Protein AF-A0A182UAF8-F1 (afdb_monomer_lite)

Structure (mmCIF, N/CA/C/O backbone):
data_AF-A0A182UAF8-F1
#
_entry.id   AF-A0A182UAF8-F1
#
loop_
_atom_site.group_PDB
_atom_site.id
_atom_site.type_symbol
_atom_site.label_atom_id
_atom_site.label_alt_id
_atom_site.label_comp_id
_atom_site.label_asym_id
_atom_site.label_entity_id
_atom_site.label_seq_id
_atom_site.pdbx_PDB_ins_code
_atom_site.Cartn_x
_atom_site.Cartn_y
_atom_site.Cartn_z
_atom_site.occupancy
_atom_site.B_iso_or_equiv
_atom_site.auth_seq_id
_atom_site.auth_comp_id
_atom_site.auth_asym_id
_atom_site.auth_atom_id
_atom_site.pdbx_PDB_model_num
ATOM 1 N N . MET A 1 1 ? -52.079 -29.026 38.562 1.00 39.09 1 MET A N 1
ATOM 2 C CA . MET A 1 1 ? -50.623 -28.975 38.810 1.00 39.09 1 MET A CA 1
ATOM 3 C C . MET A 1 1 ? -50.078 -27.724 38.143 1.00 39.09 1 MET A C 1
ATOM 5 O O . MET A 1 1 ? -49.829 -27.741 36.949 1.00 39.09 1 MET A O 1
ATOM 9 N N . ALA A 1 2 ? -49.981 -26.630 38.892 1.00 30.19 2 ALA A N 1
ATOM 10 C CA . ALA A 1 2 ? -49.302 -25.409 38.475 1.00 30.19 2 ALA A CA 1
ATOM 11 C C . ALA A 1 2 ? -48.387 -25.021 39.639 1.00 30.19 2 ALA A C 1
ATOM 13 O O . ALA A 1 2 ? -48.851 -24.563 40.681 1.00 30.19 2 ALA A O 1
ATOM 14 N N . LEU A 1 3 ? -47.104 -25.349 39.495 1.00 34.66 3 LEU A N 1
ATOM 15 C CA . LEU A 1 3 ? -46.036 -24.916 40.387 1.00 34.66 3 LEU A CA 1
ATOM 16 C C . LEU A 1 3 ? -45.695 -23.477 39.996 1.00 34.66 3 LEU A C 1
ATOM 18 O O . LEU A 1 3 ? -45.069 -23.246 38.964 1.00 34.66 3 LEU A O 1
ATOM 22 N N . ASN A 1 4 ? -46.162 -22.518 40.794 1.00 38.72 4 ASN A N 1
ATOM 23 C CA . ASN A 1 4 ? -45.779 -21.120 40.653 1.00 38.72 4 ASN A CA 1
ATOM 24 C C . ASN A 1 4 ? -44.327 -20.945 41.113 1.00 38.72 4 ASN A C 1
ATOM 26 O O . ASN A 1 4 ? -43.997 -21.169 42.277 1.00 38.72 4 ASN A O 1
ATOM 30 N N . LEU A 1 5 ? -43.486 -20.543 40.161 1.00 40.75 5 LEU A N 1
ATOM 31 C CA . LEU A 1 5 ? -42.136 -20.029 40.353 1.00 40.75 5 LEU A CA 1
ATOM 32 C C . LEU A 1 5 ? -42.203 -18.735 41.171 1.00 40.75 5 LEU A C 1
ATOM 34 O O . LEU A 1 5 ? -42.754 -17.732 40.718 1.00 40.75 5 LEU A O 1
ATOM 38 N N . LEU A 1 6 ? -41.654 -18.781 42.383 1.00 36.88 6 LEU A N 1
ATOM 39 C CA . LEU A 1 6 ? -41.456 -17.619 43.238 1.00 36.88 6 LEU A CA 1
ATOM 40 C C . LEU A 1 6 ? -40.164 -16.906 42.808 1.00 36.88 6 LEU A C 1
ATOM 42 O O . LEU A 1 6 ? -39.101 -17.520 42.732 1.00 36.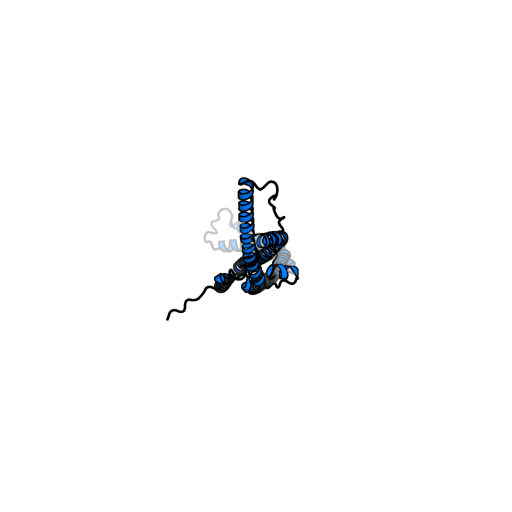88 6 LEU A O 1
ATOM 46 N N . ASP A 1 7 ? -40.287 -15.618 42.499 1.00 41.56 7 ASP A N 1
ATOM 47 C CA . ASP A 1 7 ? -39.207 -14.718 42.098 1.00 41.56 7 ASP A CA 1
ATOM 48 C C . ASP A 1 7 ? -38.226 -14.470 43.273 1.00 41.56 7 ASP A C 1
ATOM 50 O O . ASP A 1 7 ? -38.654 -13.985 44.329 1.00 41.56 7 ASP A O 1
ATOM 54 N N . PRO A 1 8 ? -36.917 -14.765 43.129 1.00 39.75 8 PRO A N 1
ATOM 55 C CA . PRO A 1 8 ? -35.920 -14.577 44.188 1.00 39.75 8 PRO A CA 1
ATOM 56 C C . PRO A 1 8 ? -35.699 -13.106 44.592 1.00 39.75 8 PRO A C 1
ATOM 58 O O . PRO A 1 8 ? -35.065 -12.842 45.614 1.00 39.75 8 PRO A O 1
ATOM 61 N N . ALA A 1 9 ? -36.260 -12.133 43.860 1.00 36.78 9 ALA A N 1
ATOM 62 C CA . ALA A 1 9 ? -36.241 -10.719 44.245 1.00 36.78 9 ALA A CA 1
ATOM 63 C C . ALA A 1 9 ? -37.116 -10.391 45.477 1.00 36.78 9 ALA A C 1
ATOM 65 O O . ALA A 1 9 ? -36.942 -9.341 46.096 1.00 36.78 9 ALA A O 1
ATOM 66 N N . GLN A 1 10 ? -38.045 -11.274 45.866 1.00 36.25 10 GLN A N 1
ATOM 67 C CA . GLN A 1 10 ? -38.964 -11.035 46.989 1.00 36.25 10 GLN A CA 1
ATOM 68 C C . GLN A 1 10 ? -38.434 -11.526 48.351 1.00 36.25 10 GLN A C 1
ATOM 70 O O . GLN A 1 10 ? -38.967 -11.133 49.392 1.00 36.25 10 GLN A O 1
ATOM 75 N N . GLU A 1 11 ? -37.371 -12.337 48.383 1.00 33.78 11 GLU A N 1
ATOM 76 C CA . GLU A 1 11 ? -36.791 -12.847 49.638 1.00 33.78 11 GLU A CA 1
ATOM 77 C C . GLU A 1 11 ? -35.714 -11.929 50.237 1.00 33.78 11 GLU A C 1
ATOM 79 O O . GLU A 1 11 ? -35.570 -11.878 51.460 1.00 33.78 11 GLU A O 1
ATOM 84 N N . SER A 1 12 ? -35.026 -11.106 49.434 1.00 38.31 12 SER A N 1
ATOM 85 C CA . SER A 1 12 ? -33.990 -10.201 49.967 1.00 38.31 12 SER A CA 1
ATOM 86 C C . SER A 1 12 ? -34.552 -8.980 50.707 1.00 38.31 12 SER A C 1
ATOM 88 O O . SER A 1 12 ? -33.820 -8.318 51.439 1.00 38.31 12 SER A O 1
ATOM 90 N N . LEU A 1 13 ? -35.846 -8.679 50.550 1.00 37.97 13 LEU A N 1
ATOM 91 C CA . LEU A 1 13 ? -36.518 -7.553 51.212 1.00 37.97 13 LEU A CA 1
ATOM 92 C C . LEU A 1 13 ? -37.095 -7.910 52.592 1.00 37.97 13 LEU A C 1
ATOM 94 O O . LEU A 1 13 ? -37.366 -7.011 53.385 1.00 37.97 13 LEU A O 1
ATOM 98 N N . LYS A 1 14 ? -37.232 -9.200 52.935 1.00 34.50 14 LYS A N 1
ATOM 99 C CA . LYS A 1 14 ? -37.802 -9.627 54.231 1.00 34.50 14 LYS A CA 1
ATOM 100 C C . LYS A 1 14 ? -36.769 -9.842 55.342 1.00 34.50 14 LYS A C 1
ATOM 102 O O . LYS A 1 14 ? -37.148 -9.892 56.507 1.00 34.50 14 LYS A O 1
ATOM 107 N N . SER A 1 15 ? -35.471 -9.874 55.027 1.00 35.28 15 SER A N 1
ATOM 108 C CA . SER A 1 15 ? -34.404 -10.004 56.038 1.00 35.28 15 SER A CA 1
ATOM 109 C C . SER A 1 15 ? -34.002 -8.676 56.710 1.00 35.28 15 SER A C 1
ATOM 111 O O . SER A 1 15 ? -33.170 -8.679 57.615 1.00 35.28 15 SER A O 1
ATOM 113 N N . SER A 1 16 ? -34.578 -7.540 56.300 1.00 38.78 16 SER A N 1
ATOM 114 C CA . SER A 1 16 ? -34.223 -6.193 56.786 1.00 38.78 16 SER A CA 1
ATOM 115 C C . SER A 1 16 ? -35.315 -5.551 57.663 1.00 38.78 16 SER A C 1
ATOM 117 O O . SER A 1 16 ? -35.380 -4.330 57.792 1.00 38.78 16 SER A O 1
ATOM 119 N N . ALA A 1 17 ? -36.187 -6.342 58.293 1.00 33.84 17 ALA A N 1
ATOM 120 C CA . ALA A 1 17 ? -37.291 -5.823 59.113 1.00 33.84 17 ALA A CA 1
ATOM 121 C C . ALA A 1 17 ? -36.867 -5.256 60.493 1.00 33.84 17 ALA A C 1
ATOM 123 O O . ALA A 1 17 ? -37.725 -4.915 61.301 1.00 33.84 17 ALA A O 1
ATOM 124 N N . GLY A 1 18 ? -35.564 -5.138 60.780 1.00 31.69 18 GLY A N 1
ATOM 125 C CA . GLY A 1 18 ? -35.043 -4.673 62.076 1.00 31.69 18 GLY A CA 1
ATOM 126 C C . GLY A 1 18 ? -34.188 -3.404 62.039 1.00 31.69 18 GLY A C 1
ATOM 127 O O . GLY A 1 18 ? -33.630 -3.027 63.065 1.00 31.69 18 GLY A O 1
ATOM 128 N N . ILE A 1 19 ? -34.044 -2.746 60.886 1.00 34.53 19 ILE A N 1
ATOM 129 C CA . ILE A 1 19 ? -33.107 -1.629 60.726 1.00 34.53 19 ILE A CA 1
ATOM 130 C C . ILE A 1 19 ? -33.898 -0.338 60.502 1.00 34.53 19 ILE A C 1
ATOM 132 O O . ILE A 1 19 ? -34.473 -0.120 59.439 1.00 34.53 19 ILE A O 1
ATOM 136 N N . GLY A 1 20 ? -33.965 0.511 61.532 1.00 31.08 20 GLY A N 1
ATOM 137 C CA . GLY A 1 20 ? -34.689 1.783 61.470 1.00 31.08 20 GLY A CA 1
ATOM 138 C C . GLY A 1 20 ? -34.179 2.706 60.346 1.00 31.08 20 GLY A C 1
ATOM 139 O O . GLY A 1 20 ? -33.006 2.627 59.970 1.00 31.08 20 GLY A O 1
ATOM 140 N N . PRO A 1 21 ? -35.014 3.637 59.845 1.00 41.75 21 PRO A N 1
ATOM 141 C CA . PRO A 1 21 ? -34.730 4.453 58.655 1.00 41.75 21 PRO A CA 1
ATOM 142 C C . PRO A 1 21 ? -33.415 5.254 58.718 1.00 41.75 21 PRO A C 1
ATOM 144 O O . PRO A 1 21 ? -32.824 5.539 57.683 1.00 41.75 21 PRO A O 1
ATOM 147 N N . LYS A 1 22 ? -32.888 5.540 59.918 1.00 39.41 22 LYS A N 1
ATOM 148 C CA . LYS A 1 22 ? -31.581 6.195 60.124 1.00 39.41 22 LYS A CA 1
ATOM 149 C C . LYS A 1 22 ? -30.368 5.342 59.734 1.00 39.41 22 LYS A C 1
ATOM 151 O O . LYS A 1 22 ? -29.349 5.894 59.343 1.00 39.41 22 LYS A O 1
ATOM 156 N N . SER A 1 23 ? -30.452 4.017 59.845 1.00 42.31 23 SER A N 1
ATOM 157 C CA . SER A 1 23 ? -29.320 3.131 59.538 1.00 42.31 23 SER A CA 1
AT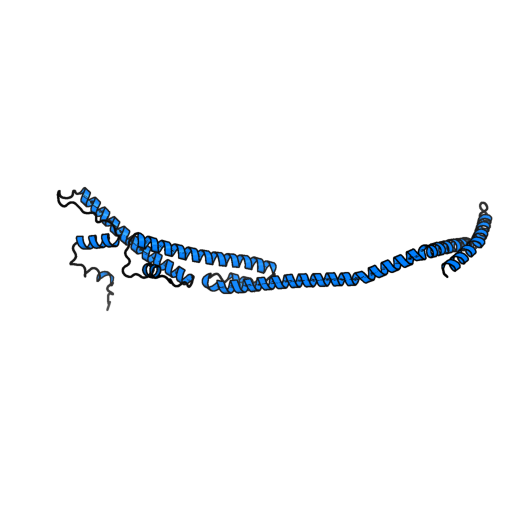OM 158 C C . SER A 1 23 ? -29.198 2.826 58.041 1.00 42.31 23 SER A C 1
ATOM 160 O O . SER A 1 23 ? -28.081 2.642 57.553 1.00 42.31 23 SER A O 1
ATOM 162 N N . ALA A 1 24 ? -30.314 2.837 57.307 1.00 43.47 24 ALA A N 1
ATOM 163 C CA . ALA A 1 24 ? -30.304 2.759 55.847 1.00 43.47 24 ALA A CA 1
ATOM 164 C C . ALA A 1 24 ? -29.747 4.049 55.215 1.00 43.47 24 ALA A C 1
ATOM 166 O O . ALA A 1 24 ? -28.991 3.983 54.248 1.00 43.47 24 ALA A O 1
ATOM 167 N N . LEU A 1 25 ? -30.058 5.203 55.817 1.00 48.66 25 LEU A N 1
ATOM 168 C CA . LEU A 1 25 ? -29.582 6.523 55.400 1.00 48.66 25 LEU A CA 1
ATOM 169 C C . LEU A 1 25 ? -28.072 6.707 55.588 1.00 48.66 25 LEU A C 1
ATOM 171 O O . LEU A 1 25 ? -27.362 6.948 54.616 1.00 48.66 25 LEU A O 1
ATOM 175 N N . ALA A 1 26 ? -27.572 6.442 56.798 1.00 49.41 26 ALA A N 1
ATOM 176 C CA . ALA A 1 26 ? -26.141 6.527 57.093 1.00 49.41 26 ALA A CA 1
ATOM 177 C C . ALA A 1 26 ? -25.294 5.557 56.243 1.00 49.41 26 ALA A C 1
ATOM 179 O O . ALA A 1 26 ? -24.134 5.836 55.953 1.00 49.41 26 ALA A O 1
ATOM 180 N N . SER A 1 27 ? -25.867 4.424 55.814 1.00 49.53 27 SER A N 1
ATOM 181 C CA . SER A 1 27 ? -25.186 3.484 54.911 1.00 49.53 27 SER A CA 1
ATOM 182 C C . SER A 1 27 ? -25.151 3.985 53.463 1.00 49.53 27 SER A C 1
ATOM 184 O O . SER A 1 27 ? -24.150 3.792 52.780 1.00 49.53 27 SER A O 1
ATOM 186 N N . ALA A 1 28 ? -26.212 4.644 52.984 1.00 51.62 28 ALA A N 1
ATOM 187 C CA . ALA A 1 28 ? -26.271 5.184 51.625 1.00 51.62 28 ALA A CA 1
ATOM 188 C C . ALA A 1 28 ? -25.365 6.417 51.437 1.00 51.62 28 ALA A C 1
ATOM 190 O O . ALA A 1 28 ? -24.691 6.522 50.414 1.00 51.62 28 ALA A O 1
ATOM 191 N N . GLU A 1 29 ? -25.299 7.299 52.435 1.00 55.59 29 GLU A N 1
ATOM 192 C CA . GLU A 1 29 ? -24.438 8.494 52.440 1.00 55.59 29 GLU A CA 1
ATOM 193 C C . GLU A 1 29 ? -22.949 8.114 52.529 1.00 55.59 29 GLU A C 1
ATOM 195 O O . GLU A 1 29 ? -22.119 8.620 51.770 1.00 55.59 29 GLU A O 1
ATOM 200 N N . PHE A 1 30 ? -22.612 7.123 53.364 1.00 55.06 30 PHE A N 1
ATOM 201 C CA . PHE A 1 30 ? -21.255 6.576 53.460 1.00 55.06 30 PHE A CA 1
ATOM 202 C C . PHE A 1 30 ? -20.791 5.905 52.155 1.00 55.06 30 PHE A C 1
ATOM 204 O O . PHE A 1 30 ? -19.631 6.031 51.763 1.00 55.06 30 PHE A O 1
ATOM 211 N N . GLU A 1 31 ? -21.695 5.220 51.446 1.00 56.88 31 GLU A N 1
ATOM 212 C CA . GLU A 1 31 ? -21.402 4.568 50.161 1.00 56.88 31 GLU A CA 1
ATOM 213 C C . GLU A 1 31 ? -21.169 5.554 49.000 1.00 56.88 31 GLU A C 1
ATOM 215 O O . GLU A 1 31 ? -20.448 5.211 48.055 1.00 56.88 31 GLU A O 1
ATOM 220 N N . LEU A 1 32 ? -21.749 6.760 49.064 1.00 60.91 32 LEU A N 1
ATOM 221 C CA . LEU A 1 32 ? -21.573 7.836 48.078 1.00 60.91 32 LEU A CA 1
ATOM 222 C C . LEU A 1 32 ? -20.450 8.828 48.444 1.00 60.91 32 LEU A C 1
ATOM 224 O O . LEU A 1 32 ? -20.006 9.569 47.562 1.00 60.91 32 LEU A O 1
ATOM 228 N N . SER A 1 33 ? -19.961 8.784 49.694 1.00 58.53 33 SER A N 1
ATOM 229 C CA . SER A 1 33 ? -19.044 9.761 50.313 1.00 58.53 33 SER A CA 1
ATOM 230 C C . SER A 1 33 ? -19.579 11.200 50.314 1.00 58.53 33 SER A C 1
ATOM 232 O O . SER A 1 33 ? -18.808 12.143 50.158 1.00 58.53 33 SER A O 1
ATOM 234 N N . GLU A 1 34 ? -20.890 11.362 50.486 1.00 63.81 34 GLU A N 1
ATOM 235 C CA . GLU A 1 34 ? -21.543 12.668 50.658 1.00 63.81 34 GLU A CA 1
ATOM 236 C C . GLU A 1 34 ? -21.703 12.965 52.164 1.00 63.81 34 GLU A C 1
ATOM 238 O O . GLU A 1 34 ? -21.898 12.039 52.956 1.00 63.81 34 GLU A O 1
ATOM 243 N N . GLU A 1 35 ? -21.590 14.233 52.586 1.00 58.41 35 GLU A N 1
ATOM 244 C CA . GLU A 1 35 ? -21.788 14.606 53.997 1.00 58.41 35 GLU A CA 1
ATOM 245 C C . GLU A 1 35 ? -23.270 14.456 54.399 1.00 58.41 35 GLU A C 1
ATOM 247 O O . GLU A 1 35 ? -24.132 15.004 53.709 1.00 58.41 35 GLU A O 1
ATOM 252 N N . PRO A 1 36 ? -23.592 13.760 55.511 1.00 63.25 36 PRO A N 1
ATOM 253 C CA . PRO A 1 36 ? -24.971 13.564 55.953 1.00 63.25 36 PRO A CA 1
ATOM 254 C C . PRO A 1 36 ? -25.687 14.887 56.226 1.00 63.25 36 PRO A C 1
ATOM 256 O O . PRO A 1 36 ? -25.334 15.615 57.161 1.00 63.25 36 PRO A O 1
ATOM 259 N N . GLN A 1 37 ? -26.745 15.183 55.470 1.00 68.56 37 GLN A N 1
ATOM 260 C CA . GLN A 1 37 ? -27.606 16.316 55.791 1.00 68.56 37 GLN A CA 1
ATOM 261 C C . GLN A 1 37 ? -28.505 15.926 56.971 1.00 68.56 37 GLN A C 1
ATOM 263 O O . GLN A 1 37 ? -29.234 14.938 56.924 1.00 68.56 37 GLN A O 1
ATOM 268 N N . THR A 1 38 ? -28.451 16.678 58.073 1.00 66.69 38 THR A N 1
ATOM 269 C CA . THR A 1 38 ? -29.234 16.364 59.279 1.00 66.69 38 THR A CA 1
ATOM 270 C C . THR A 1 38 ? -30.269 17.444 59.565 1.00 66.69 38 THR A C 1
ATOM 272 O O . THR A 1 38 ? -29.996 18.636 59.459 1.00 66.69 38 THR A O 1
ATOM 275 N N . LEU A 1 39 ? -31.480 17.020 59.931 1.00 69.81 39 LEU A N 1
ATOM 276 C CA . LEU A 1 39 ? -32.533 17.920 60.398 1.00 69.81 39 LEU A CA 1
ATOM 277 C C . LEU A 1 39 ? -32.299 18.284 61.871 1.00 69.81 39 LEU A C 1
ATOM 279 O O . LEU A 1 39 ? -32.020 17.398 62.690 1.00 69.81 39 LEU A O 1
ATOM 283 N N . SER A 1 40 ? -32.448 19.569 62.215 1.00 70.50 40 SER A N 1
ATOM 284 C CA . SER A 1 40 ? -32.383 20.016 63.612 1.00 70.50 40 SER A CA 1
ATOM 285 C C . SER A 1 40 ? -33.494 19.358 64.429 1.00 70.50 40 SER A C 1
ATOM 287 O O . SER A 1 40 ? -34.626 19.234 63.973 1.00 70.50 40 SER A O 1
ATOM 289 N N . LYS A 1 41 ? -33.175 18.905 65.643 1.00 67.19 41 LYS A N 1
ATOM 290 C CA . LYS A 1 41 ? -34.177 18.337 66.560 1.00 67.19 41 LYS A CA 1
ATOM 291 C C . LYS A 1 41 ? -34.863 19.410 67.404 1.00 67.19 41 LYS A C 1
ATOM 293 O O . LYS A 1 41 ? -35.935 19.135 67.936 1.00 67.19 41 LYS A O 1
ATOM 298 N N . ASP A 1 42 ? -34.237 20.580 67.538 1.00 62.47 42 ASP A N 1
ATOM 299 C CA . ASP A 1 42 ? -34.727 21.691 68.349 1.00 62.47 42 ASP A CA 1
ATOM 300 C C . ASP A 1 42 ? -34.238 23.041 67.770 1.00 62.47 42 ASP A C 1
ATOM 302 O O . ASP A 1 42 ? -33.023 23.240 67.654 1.00 62.47 42 ASP A O 1
ATOM 306 N N . PRO A 1 43 ? -35.134 23.958 67.350 1.00 68.25 43 PRO A N 1
ATOM 307 C CA . PRO A 1 43 ? -36.588 23.788 67.262 1.00 68.25 43 PRO A CA 1
ATOM 308 C C . PRO A 1 43 ? -36.990 22.693 66.259 1.00 68.25 43 PRO A C 1
ATOM 310 O O . PRO A 1 43 ? -36.225 22.346 65.359 1.00 68.25 43 PRO A O 1
ATOM 313 N N . LEU A 1 44 ? -38.196 22.139 66.436 1.00 71.25 44 LEU A N 1
ATOM 314 C CA . LEU A 1 44 ? -38.770 21.113 65.556 1.00 71.25 44 LEU A CA 1
ATOM 315 C C . LEU A 1 44 ? -38.756 21.563 64.078 1.00 71.25 44 LEU A C 1
ATOM 317 O O . LEU A 1 44 ? -39.141 22.707 63.807 1.00 71.25 44 LEU A O 1
ATOM 321 N N . PRO A 1 45 ? -38.379 20.679 63.130 1.00 80.31 45 PRO A N 1
ATOM 322 C CA . PRO A 1 45 ? -38.313 21.017 61.713 1.00 80.31 45 PRO A CA 1
ATOM 323 C C . PRO A 1 45 ? -39.644 21.518 61.164 1.00 80.31 45 PRO A C 1
ATOM 325 O O . PRO A 1 45 ? -40.710 20.975 61.468 1.00 80.31 45 PRO A O 1
ATOM 328 N N . LYS A 1 46 ? -39.579 22.525 60.300 1.00 83.88 46 LYS A N 1
ATOM 329 C CA . LYS A 1 46 ? -40.748 23.051 59.588 1.00 83.88 46 LYS A CA 1
ATOM 330 C C . LYS A 1 46 ? -41.134 22.121 58.435 1.00 83.88 46 LYS A C 1
ATOM 332 O O . LYS A 1 46 ? -40.287 21.450 57.857 1.00 83.88 46 LYS A O 1
ATOM 337 N N . GLU A 1 47 ? -42.399 22.163 58.014 1.00 83.75 47 GLU A N 1
ATOM 338 C CA . GLU A 1 47 ? -42.900 21.367 56.874 1.00 83.75 47 GLU A CA 1
ATOM 339 C C . GLU A 1 47 ? -42.051 21.550 55.603 1.00 83.75 47 GLU A C 1
ATOM 341 O O . GLU A 1 47 ? -41.756 20.592 54.897 1.00 83.75 47 GLU A O 1
ATOM 346 N N . ARG A 1 48 ? -41.587 22.779 55.343 1.00 82.19 48 ARG A N 1
ATOM 347 C CA . ARG A 1 48 ? -40.715 23.087 54.197 1.00 82.19 48 ARG A CA 1
ATOM 348 C C . ARG A 1 48 ? -39.374 22.350 54.281 1.00 82.19 48 ARG A C 1
ATOM 350 O O . ARG A 1 48 ? -38.949 21.764 53.296 1.00 82.19 48 ARG A O 1
ATOM 357 N N . GLU A 1 49 ? -38.773 22.309 55.468 1.00 82.31 49 GLU A N 1
ATOM 358 C CA . GLU A 1 49 ? -37.494 21.632 55.728 1.00 82.31 49 GLU A CA 1
ATOM 359 C C . GLU A 1 49 ? -37.637 20.105 55.584 1.00 82.31 49 GLU A C 1
ATOM 361 O O . GLU A 1 49 ? -36.734 19.433 55.093 1.00 82.31 49 GLU A O 1
ATOM 366 N N . LEU A 1 50 ? -38.800 19.543 55.943 1.00 80.50 50 LEU A N 1
ATOM 367 C CA . LEU A 1 50 ? -39.110 18.124 55.727 1.00 80.50 50 LEU A CA 1
ATOM 368 C C . LEU A 1 50 ? -39.289 17.778 54.242 1.00 80.50 50 LEU A C 1
ATOM 370 O O . LEU A 1 50 ? -38.841 16.715 53.805 1.00 80.50 50 LEU A O 1
ATOM 374 N N . VAL A 1 51 ? -39.936 18.652 53.467 1.00 84.56 51 VAL A N 1
ATOM 375 C CA . VAL A 1 51 ? -40.111 18.480 52.014 1.00 84.56 51 VAL A CA 1
ATOM 376 C C . VAL A 1 51 ? -38.772 18.589 51.279 1.00 84.56 51 VAL A C 1
ATOM 378 O O . VAL A 1 51 ? -38.482 17.764 50.410 1.00 84.56 51 VAL A O 1
ATOM 381 N N . GLU A 1 52 ? -37.933 19.556 51.653 1.00 84.25 52 GLU A N 1
ATOM 382 C CA . GLU A 1 52 ? -36.574 19.711 51.120 1.00 84.25 52 GLU A CA 1
ATOM 383 C C . GLU A 1 52 ? -35.715 18.481 51.434 1.00 84.25 52 GLU A C 1
ATOM 385 O O . GLU A 1 52 ? -35.075 17.932 50.538 1.00 84.25 52 GLU A O 1
ATOM 390 N N . PHE A 1 53 ? -35.779 17.973 52.670 1.00 80.62 53 PHE A N 1
ATOM 391 C CA . PHE A 1 53 ? -35.047 16.771 53.062 1.00 80.62 53 PHE A CA 1
ATOM 392 C C . PHE A 1 53 ? -35.520 15.521 52.311 1.00 80.62 53 PHE A C 1
ATOM 394 O O . PHE A 1 53 ? -34.695 14.754 51.828 1.00 80.62 53 PHE A O 1
ATOM 401 N N . ARG A 1 54 ? -36.834 15.321 52.133 1.00 82.88 54 ARG A N 1
ATOM 402 C CA . ARG A 1 54 ? -37.355 14.228 51.285 1.00 82.88 54 ARG A CA 1
ATOM 403 C C . ARG A 1 54 ? -36.846 14.328 49.848 1.00 82.88 54 ARG A C 1
ATOM 405 O O . ARG A 1 54 ? -36.383 13.331 49.309 1.00 82.88 54 ARG A O 1
ATOM 412 N N . SER A 1 55 ? -36.865 15.528 49.270 1.00 85.44 55 SER A N 1
ATOM 413 C CA . SER A 1 55 ? -36.367 15.760 47.908 1.00 85.44 55 SER A CA 1
ATOM 414 C C . SER A 1 55 ? -34.866 15.457 47.786 1.00 85.44 55 SER A C 1
ATOM 416 O O . SER A 1 55 ? -34.432 14.878 46.792 1.00 85.44 55 SER A O 1
ATOM 418 N N . TYR A 1 56 ? -34.072 15.795 48.808 1.00 83.31 56 TYR A N 1
ATOM 419 C CA . TYR A 1 56 ? -32.651 15.440 48.890 1.00 83.31 56 TYR A CA 1
ATOM 420 C C . TYR A 1 56 ? -32.434 13.920 48.947 1.00 83.31 56 TYR A C 1
ATOM 422 O O . TYR A 1 56 ? -31.606 13.385 48.210 1.00 83.31 56 TYR A O 1
ATOM 430 N N . LEU A 1 57 ? -33.218 13.203 49.758 1.00 79.88 57 LEU A N 1
ATOM 431 C CA . LEU A 1 57 ? -33.160 11.739 49.827 1.00 79.88 57 LEU A CA 1
ATOM 432 C C . LEU A 1 57 ? -33.511 11.082 48.492 1.00 79.88 57 LEU A C 1
ATOM 434 O O . LEU A 1 57 ? -32.809 10.169 48.055 1.00 79.88 57 LEU A O 1
ATOM 438 N N . ASP A 1 58 ? -34.568 11.559 47.836 1.00 84.12 58 ASP A N 1
ATOM 439 C CA . ASP A 1 58 ? -34.976 11.068 46.521 1.00 84.12 58 ASP A CA 1
ATOM 440 C C . ASP A 1 58 ? -33.861 11.290 45.487 1.00 84.12 58 ASP A C 1
ATOM 442 O O . ASP A 1 58 ? -33.556 10.393 44.695 1.00 84.12 58 ASP A O 1
ATOM 446 N N . HIS A 1 59 ? -33.192 12.447 45.538 1.00 86.38 59 HIS A N 1
ATOM 447 C CA . HIS A 1 59 ? -32.032 12.741 44.699 1.00 86.38 59 HIS A CA 1
ATOM 448 C C . HIS A 1 59 ? -30.857 11.787 44.963 1.00 86.38 59 HIS A C 1
ATOM 450 O O . HIS A 1 59 ? -30.334 11.205 44.013 1.00 86.38 59 HIS A O 1
ATOM 456 N N . LEU A 1 60 ? -30.479 11.561 46.226 1.00 81.25 60 LEU A N 1
ATOM 457 C CA . LEU A 1 60 ? -29.397 10.638 46.592 1.00 81.25 60 LEU A CA 1
ATOM 458 C C . LEU A 1 60 ? -29.684 9.197 46.152 1.00 81.25 60 LEU A C 1
ATOM 460 O O . LEU A 1 60 ? -28.796 8.500 45.652 1.00 81.25 60 LEU A O 1
ATOM 464 N N . ILE A 1 61 ? -30.927 8.734 46.319 1.00 82.00 61 ILE A N 1
ATOM 465 C CA . ILE A 1 61 ? -31.349 7.402 45.870 1.00 82.00 61 ILE A CA 1
ATOM 466 C C . ILE A 1 61 ? -31.233 7.309 44.346 1.00 82.00 61 ILE A C 1
ATOM 468 O O . ILE A 1 61 ? -30.653 6.346 43.833 1.00 82.00 61 ILE A O 1
ATOM 472 N N . ALA A 1 62 ? -31.733 8.314 43.621 1.00 86.31 62 ALA A N 1
ATOM 473 C CA . ALA A 1 62 ? -31.643 8.367 42.166 1.00 86.31 62 ALA A CA 1
ATOM 474 C C . ALA A 1 62 ? -30.183 8.388 41.684 1.00 86.31 62 ALA A C 1
ATOM 476 O O . ALA A 1 62 ? -29.820 7.635 40.776 1.00 86.31 62 ALA A O 1
ATOM 477 N N . GLU A 1 63 ? -29.319 9.184 42.318 1.00 85.81 63 GLU A N 1
ATOM 478 C CA . GLU A 1 63 ? -27.903 9.259 41.970 1.00 85.81 63 GLU A CA 1
ATOM 479 C C . GLU A 1 63 ? -27.179 7.936 42.238 1.00 85.81 63 GLU A C 1
ATOM 481 O O . GLU A 1 63 ? -26.433 7.456 41.379 1.00 85.81 63 GLU A O 1
ATOM 486 N N . LYS A 1 64 ? -27.433 7.288 43.380 1.00 83.25 64 LYS A N 1
ATOM 487 C CA . LYS A 1 64 ? -26.887 5.959 43.681 1.00 83.25 64 LYS A CA 1
ATOM 488 C C . LYS A 1 64 ? -27.276 4.940 42.615 1.00 83.25 64 LYS A C 1
ATOM 490 O O . LYS A 1 64 ? -26.415 4.205 42.123 1.00 83.25 64 LYS A O 1
ATOM 495 N N . MET A 1 65 ? -28.556 4.900 42.240 1.00 85.06 65 MET A N 1
ATOM 496 C CA . MET A 1 65 ? -29.044 4.004 41.188 1.00 85.06 65 MET A CA 1
ATOM 497 C C . MET A 1 65 ? -28.369 4.297 39.843 1.00 85.06 65 MET A C 1
ATOM 499 O O . MET A 1 65 ? -27.972 3.363 39.139 1.00 85.06 65 MET A O 1
ATOM 503 N N . GLN A 1 66 ? -28.174 5.575 39.508 1.00 88.31 66 GLN A N 1
ATOM 504 C CA . GLN A 1 66 ? -27.501 5.985 38.280 1.00 88.31 66 GLN A CA 1
ATOM 505 C C . GLN A 1 66 ? -26.015 5.596 38.276 1.00 88.31 66 GLN A C 1
ATOM 507 O O . GLN A 1 66 ? -25.571 4.924 37.344 1.00 88.31 66 GLN A O 1
ATOM 512 N N . ARG A 1 67 ? -25.252 5.920 39.332 1.00 86.56 67 ARG A N 1
ATOM 513 C CA . ARG A 1 67 ? -23.832 5.537 39.454 1.00 86.56 67 ARG A CA 1
ATOM 514 C C . ARG A 1 67 ? -23.671 4.014 39.369 1.00 86.56 67 ARG A C 1
ATOM 516 O O . ARG A 1 67 ? -22.781 3.529 38.675 1.00 86.56 67 ARG A O 1
ATOM 523 N N . GLN A 1 68 ? -24.566 3.243 39.993 1.00 85.69 68 GLN A N 1
ATOM 524 C CA . GLN A 1 68 ? -24.543 1.777 39.931 1.00 85.69 68 GLN A CA 1
ATOM 525 C C . GLN A 1 68 ? -24.771 1.238 38.510 1.00 85.69 68 GLN A C 1
ATOM 527 O O . GLN A 1 68 ? -24.107 0.280 38.095 1.00 85.69 68 GLN A O 1
ATOM 532 N N . LYS A 1 69 ? -25.694 1.846 37.758 1.00 89.88 69 LYS A N 1
ATOM 533 C CA . LYS A 1 69 ? -25.947 1.516 36.349 1.00 89.88 69 LYS A CA 1
ATOM 534 C C . LYS A 1 69 ? -24.733 1.842 35.479 1.00 89.88 69 LYS A C 1
ATOM 536 O O . LYS A 1 69 ? -24.318 1.002 34.678 1.00 89.88 69 LYS A O 1
ATOM 541 N N . ASP A 1 70 ? -24.139 3.015 35.673 1.00 88.69 70 ASP A N 1
ATOM 542 C CA . ASP A 1 70 ? -22.959 3.462 34.934 1.00 88.69 70 ASP A CA 1
ATOM 543 C C . ASP A 1 70 ? -21.761 2.540 35.178 1.00 88.69 70 ASP A C 1
ATOM 545 O O . ASP A 1 70 ? -21.119 2.117 34.221 1.00 88.69 70 ASP A O 1
ATOM 549 N N . ILE A 1 71 ? -21.502 2.142 36.430 1.00 88.69 71 ILE A N 1
ATOM 550 C CA . ILE A 1 71 ? -20.436 1.183 36.772 1.00 88.69 71 ILE A CA 1
ATOM 551 C C . ILE A 1 71 ? -20.631 -0.135 36.032 1.00 88.69 71 ILE A C 1
ATOM 553 O O . ILE A 1 71 ? -19.688 -0.662 35.443 1.00 88.69 71 ILE A O 1
ATOM 557 N N . SER A 1 72 ? -21.847 -0.684 36.071 1.00 88.25 72 SER A N 1
ATOM 558 C CA . SER A 1 72 ? -22.163 -1.952 35.411 1.00 88.25 72 SER A CA 1
ATOM 559 C C . SER A 1 72 ? -21.939 -1.869 33.899 1.00 88.25 72 SER A C 1
ATOM 561 O O . SER A 1 72 ? -21.352 -2.782 33.316 1.00 88.25 72 SER A O 1
ATOM 563 N N . ASN A 1 73 ? -22.350 -0.763 33.273 1.00 92.50 73 ASN A N 1
ATOM 564 C CA . ASN A 1 73 ? -22.146 -0.526 31.847 1.00 92.50 73 ASN A CA 1
ATOM 565 C C . ASN A 1 73 ? -20.662 -0.353 31.506 1.00 92.50 73 ASN A C 1
ATOM 567 O O . ASN A 1 73 ? -20.153 -1.093 30.669 1.00 92.50 73 ASN A O 1
ATOM 571 N N . LEU A 1 74 ? -19.954 0.550 32.191 1.00 92.50 74 LEU A N 1
ATOM 572 C CA . LEU A 1 74 ? -18.531 0.808 31.962 1.00 92.50 74 LEU A CA 1
ATOM 573 C C . LEU A 1 74 ? -17.704 -0.466 32.139 1.00 92.50 74 LEU A C 1
ATOM 575 O O . LEU A 1 74 ? -16.909 -0.806 31.274 1.00 92.50 74 LEU A O 1
ATOM 579 N N . ARG A 1 75 ? -17.940 -1.245 33.202 1.00 91.38 75 ARG A N 1
ATOM 580 C CA . ARG A 1 75 ? -17.244 -2.527 33.403 1.00 91.38 75 ARG A CA 1
ATOM 581 C C . ARG A 1 75 ? -17.477 -3.506 32.259 1.00 91.38 75 ARG A C 1
ATOM 583 O O . ARG A 1 75 ? -16.538 -4.201 31.876 1.00 91.38 75 ARG A O 1
ATOM 590 N N . ARG A 1 76 ? -18.708 -3.601 31.747 1.00 93.00 76 ARG A N 1
ATOM 591 C CA . ARG A 1 76 ? -19.038 -4.489 30.625 1.00 93.00 76 ARG A CA 1
ATOM 592 C C . ARG A 1 76 ? -18.311 -4.053 29.356 1.00 93.00 76 ARG A C 1
ATOM 594 O O . ARG A 1 76 ? -17.645 -4.883 28.743 1.00 93.00 76 ARG A O 1
ATOM 601 N N . GLU A 1 77 ? -18.405 -2.776 28.995 1.00 93.06 77 GLU A N 1
ATOM 602 C CA . GLU A 1 77 ? -17.783 -2.256 27.773 1.00 93.06 77 GLU A CA 1
ATOM 603 C C . GLU A 1 77 ? -16.253 -2.300 27.854 1.00 93.06 77 GLU A C 1
ATOM 605 O O . GLU A 1 77 ? -15.614 -2.810 26.936 1.00 93.06 77 GLU A O 1
ATOM 610 N N . THR A 1 78 ? -15.648 -1.906 28.981 1.00 91.81 78 THR A N 1
ATOM 611 C CA . THR A 1 78 ? -14.193 -2.012 29.170 1.00 91.81 78 THR A CA 1
ATOM 612 C C . THR A 1 78 ? -13.727 -3.461 29.051 1.00 91.81 78 THR A C 1
ATOM 614 O O . THR A 1 78 ? -12.761 -3.727 28.347 1.00 91.81 78 THR A O 1
ATOM 617 N N . LYS A 1 79 ? -14.422 -4.432 29.666 1.00 89.94 79 LYS A N 1
ATOM 618 C CA . LYS A 1 79 ? -14.066 -5.859 29.530 1.00 89.94 79 LYS A CA 1
ATOM 619 C C . LYS A 1 79 ? -14.178 -6.350 28.088 1.00 89.94 79 LYS A C 1
ATOM 621 O O . LYS A 1 79 ? -13.328 -7.121 27.651 1.00 89.94 79 LYS A O 1
ATOM 626 N N . LYS A 1 80 ? -15.192 -5.893 27.349 1.00 90.00 80 LYS A N 1
ATOM 627 C CA . LYS A 1 80 ? -15.352 -6.201 25.925 1.00 90.00 80 LYS A CA 1
ATOM 628 C C . LYS A 1 80 ? -14.187 -5.640 25.106 1.00 90.00 80 LYS A C 1
ATOM 630 O O . LYS A 1 80 ? -13.580 -6.394 24.359 1.00 90.00 80 LYS A O 1
ATOM 635 N N . LEU A 1 81 ? -13.825 -4.370 25.297 1.00 89.44 81 LEU A N 1
ATOM 636 C CA . LEU A 1 81 ? -12.678 -3.742 24.627 1.00 89.44 81 LEU A CA 1
ATOM 637 C C . LEU A 1 81 ? -11.356 -4.436 24.972 1.00 89.44 81 LEU A C 1
ATOM 639 O O . LEU A 1 81 ? -10.555 -4.698 24.083 1.00 89.44 81 LEU A O 1
ATOM 643 N N . MET A 1 82 ? -11.144 -4.790 26.242 1.00 87.31 82 MET A N 1
ATOM 644 C CA . MET A 1 82 ? -9.949 -5.520 26.677 1.00 87.31 82 MET A CA 1
ATOM 645 C C . MET A 1 82 ? -9.864 -6.914 26.057 1.00 87.31 82 MET A C 1
ATOM 647 O O . MET A 1 82 ? -8.785 -7.315 25.632 1.00 87.31 82 MET A O 1
ATOM 651 N N . SER A 1 83 ? -10.993 -7.623 25.954 1.00 86.81 83 SER A N 1
ATOM 652 C CA . SER A 1 83 ? -11.068 -8.876 25.198 1.00 86.81 83 SER A CA 1
ATOM 653 C C . SER A 1 83 ? -10.760 -8.643 23.722 1.00 86.81 83 SER A C 1
ATOM 655 O O . SER A 1 83 ? -10.097 -9.476 23.115 1.00 86.81 83 SER A O 1
ATOM 657 N N . CYS A 1 84 ? -11.207 -7.515 23.161 1.00 83.44 84 CYS A N 1
ATOM 658 C CA . CYS A 1 84 ? -10.947 -7.166 21.771 1.00 83.44 84 CYS A CA 1
ATOM 659 C C . CYS A 1 84 ? -9.499 -6.767 21.467 1.00 83.44 84 CYS A C 1
ATOM 661 O O . CYS A 1 84 ? -9.105 -6.703 20.309 1.00 83.44 84 CYS A O 1
ATOM 663 N N . LEU A 1 85 ? -8.723 -6.458 22.498 1.00 83.31 85 LEU A N 1
ATOM 664 C CA . LEU A 1 85 ? -7.318 -6.087 22.393 1.00 83.31 85 LEU A CA 1
ATOM 665 C C . LEU A 1 85 ? -6.389 -7.208 22.871 1.00 83.31 85 LEU A C 1
ATOM 667 O O . LEU A 1 85 ? -5.179 -7.017 22.883 1.00 83.31 85 LEU A O 1
ATOM 671 N N . GLU A 1 86 ? -6.948 -8.340 23.318 1.00 81.06 86 GLU A N 1
ATOM 672 C CA . GLU A 1 86 ? -6.222 -9.445 23.967 1.00 81.06 86 GLU A CA 1
ATOM 673 C C . GLU A 1 86 ? -5.344 -8.992 25.153 1.00 81.06 86 GLU A C 1
ATOM 675 O O . GLU A 1 86 ? -4.382 -9.648 25.549 1.00 81.06 86 GLU A O 1
ATOM 680 N N . THR A 1 87 ? -5.691 -7.862 25.775 1.00 73.44 87 THR A N 1
ATOM 681 C CA . THR A 1 87 ? -4.951 -7.300 26.910 1.00 73.44 87 THR A CA 1
ATOM 682 C C . THR A 1 87 ? -5.507 -7.819 28.232 1.00 73.44 87 THR A C 1
ATOM 684 O O . THR A 1 87 ? -6.693 -7.651 28.522 1.00 73.44 87 THR A O 1
ATOM 687 N N . ILE A 1 88 ? -4.647 -8.376 29.086 1.00 60.91 88 ILE A N 1
ATOM 688 C CA . ILE A 1 88 ? -4.976 -8.682 30.487 1.00 60.91 88 ILE A CA 1
ATOM 689 C C . ILE A 1 88 ? -4.633 -7.442 31.332 1.00 60.91 88 ILE A C 1
ATOM 691 O O . ILE A 1 88 ? -3.547 -6.891 31.158 1.00 60.91 88 ILE A O 1
ATOM 695 N N . PRO A 1 89 ? -5.491 -6.975 32.263 1.00 64.50 89 PRO A N 1
ATOM 696 C CA . PRO A 1 89 ? -5.109 -5.895 33.167 1.00 64.50 89 PRO A CA 1
ATOM 697 C C . PRO A 1 89 ? -3.969 -6.368 34.083 1.00 64.50 89 PRO A C 1
ATOM 699 O O . PRO A 1 89 ? -4.186 -7.198 34.967 1.00 64.50 89 PRO A O 1
ATOM 702 N N . ILE A 1 90 ? -2.755 -5.854 33.859 1.00 58.09 90 ILE A N 1
ATOM 703 C CA . ILE A 1 90 ? -1.525 -6.262 34.570 1.00 58.09 90 ILE A CA 1
ATOM 704 C C . ILE A 1 90 ? -1.465 -5.643 35.980 1.00 58.09 90 ILE A C 1
ATOM 706 O O . ILE A 1 90 ? -0.877 -6.206 36.901 1.00 58.09 90 ILE A O 1
ATOM 710 N N . THR A 1 91 ? -2.097 -4.486 36.180 1.00 70.12 91 THR A N 1
ATOM 711 C CA . THR A 1 91 ? -2.010 -3.705 37.419 1.00 70.12 91 THR A CA 1
ATOM 712 C C . THR A 1 91 ? -3.172 -3.988 38.381 1.00 70.12 91 THR A C 1
ATOM 714 O O . THR A 1 91 ? -4.313 -4.228 37.978 1.00 70.12 91 THR A O 1
ATOM 717 N N . LYS A 1 92 ? -2.886 -3.947 39.6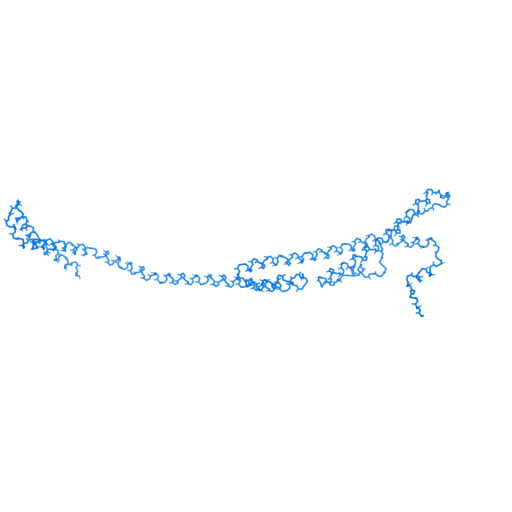95 1.00 74.38 92 LYS A N 1
ATOM 718 C CA . LYS A 1 92 ? -3.863 -4.222 40.773 1.00 74.38 92 LYS A CA 1
ATOM 719 C C . LYS A 1 92 ? -5.071 -3.276 40.742 1.00 74.38 92 LYS A C 1
ATOM 721 O O . LYS A 1 92 ? -6.176 -3.680 41.096 1.00 74.38 92 LYS A O 1
ATOM 726 N N . GLU A 1 93 ? -4.867 -2.039 40.297 1.00 75.25 93 GLU A N 1
ATOM 727 C CA . GLU A 1 93 ? -5.881 -0.985 40.344 1.00 75.25 93 GLU A CA 1
ATOM 728 C C . GLU A 1 93 ? -6.988 -1.156 39.277 1.00 75.25 93 GLU A C 1
ATOM 730 O O . GLU A 1 93 ? -8.156 -1.236 39.658 1.00 75.25 93 GLU A O 1
ATOM 735 N N . PRO A 1 94 ? -6.694 -1.382 37.980 1.00 79.31 94 PRO A N 1
ATOM 736 C CA . PRO A 1 94 ? -7.703 -1.793 36.998 1.00 79.31 94 PRO A CA 1
ATOM 737 C C . PRO A 1 94 ? -8.458 -3.069 37.381 1.00 79.31 94 PRO A C 1
ATOM 739 O O . PRO A 1 94 ? -9.672 -3.149 37.197 1.00 79.31 94 PRO A O 1
ATOM 742 N N . GLN A 1 95 ? -7.779 -4.062 37.968 1.00 80.88 95 GLN A N 1
ATOM 743 C CA . GLN A 1 95 ? -8.445 -5.280 38.444 1.00 80.88 95 GLN A CA 1
ATOM 744 C C . GLN A 1 95 ? -9.448 -4.980 39.568 1.00 80.88 95 GLN A C 1
ATOM 746 O O . GLN A 1 95 ? -10.568 -5.499 39.545 1.00 80.88 95 GLN A O 1
ATOM 751 N N . ARG A 1 96 ? -9.086 -4.106 40.518 1.00 84.44 96 ARG A N 1
ATOM 752 C CA . ARG A 1 96 ? -9.984 -3.612 41.574 1.00 84.44 96 ARG A CA 1
ATOM 753 C C . ARG A 1 96 ? -11.184 -2.882 40.969 1.00 84.44 96 ARG A C 1
ATOM 755 O O . ARG A 1 96 ? -12.325 -3.202 41.308 1.00 84.44 96 ARG A O 1
ATOM 762 N N . LEU A 1 97 ? -10.946 -1.963 40.033 1.00 83.38 97 LEU A N 1
ATOM 763 C CA . LEU A 1 97 ? -11.999 -1.179 39.385 1.00 83.38 97 LEU A CA 1
ATOM 764 C C . LEU A 1 97 ? -12.985 -2.054 38.598 1.00 83.38 97 LEU A C 1
ATOM 766 O O . LEU A 1 97 ? -14.193 -1.817 38.657 1.00 83.38 97 LEU A O 1
ATOM 770 N N . LEU A 1 98 ? -12.507 -3.109 37.933 1.00 82.88 98 LEU A N 1
ATOM 771 C CA . LEU A 1 98 ? -13.325 -3.993 37.096 1.00 82.88 98 LEU A CA 1
ATOM 772 C C . LEU A 1 98 ? -14.047 -5.114 37.862 1.00 82.88 98 LEU A C 1
ATOM 774 O O . LEU A 1 98 ? -15.107 -5.560 37.412 1.00 82.88 98 LEU A O 1
ATOM 778 N N . ASN A 1 99 ? -13.491 -5.587 38.987 1.00 84.00 99 ASN A N 1
ATOM 779 C CA . ASN A 1 99 ? -13.932 -6.831 39.638 1.00 84.00 99 ASN A CA 1
ATOM 780 C C . ASN A 1 99 ? -14.302 -6.709 41.129 1.00 84.00 99 ASN A C 1
ATOM 782 O O . ASN A 1 99 ? -14.749 -7.698 41.713 1.00 84.00 99 ASN A O 1
ATOM 786 N N . ALA A 1 100 ? -14.147 -5.546 41.775 1.00 80.12 100 ALA A N 1
ATOM 787 C CA . ALA A 1 100 ? -14.488 -5.413 43.195 1.00 80.12 100 ALA A CA 1
ATOM 788 C C . ALA A 1 100 ? -15.981 -5.693 43.465 1.00 80.12 100 ALA A C 1
ATOM 790 O O . ALA A 1 100 ? -16.856 -5.025 42.902 1.00 80.12 100 ALA A O 1
ATOM 791 N N . ARG A 1 101 ? -16.245 -6.657 44.368 1.00 68.31 101 ARG A N 1
ATOM 792 C CA . ARG A 1 101 ? -17.591 -7.060 44.832 1.00 68.31 101 ARG A CA 1
ATOM 793 C C . ARG A 1 101 ? -18.259 -6.012 45.729 1.00 68.31 101 ARG A C 1
ATOM 795 O O . ARG A 1 101 ? -19.472 -5.875 45.685 1.00 68.31 101 ARG A O 1
ATOM 802 N N . LYS A 1 102 ? -17.473 -5.272 46.519 1.00 69.56 102 LYS A N 1
ATOM 803 C CA . LYS A 1 102 ? -17.913 -4.115 47.319 1.00 69.56 102 LYS A CA 1
ATOM 804 C C . LYS A 1 102 ? -17.269 -2.853 46.751 1.00 69.56 102 LYS A C 1
ATOM 806 O O . LYS A 1 102 ? -16.265 -2.373 47.269 1.00 69.56 102 LYS A O 1
ATOM 811 N N . PHE A 1 103 ? -17.761 -2.406 45.601 1.00 71.56 103 PHE A N 1
ATOM 812 C CA . PHE A 1 103 ? -17.234 -1.217 44.938 1.00 71.56 103 PHE A CA 1
ATOM 813 C C . PHE A 1 103 ? -17.871 0.028 45.551 1.00 71.56 103 PHE A C 1
ATOM 815 O O . PHE A 1 103 ? -19.083 0.199 45.458 1.00 71.56 103 PHE A O 1
ATOM 822 N N . LEU A 1 104 ? -17.063 0.870 46.192 1.00 72.56 104 LEU A N 1
ATOM 823 C CA . LEU A 1 104 ? -17.549 2.125 46.762 1.00 72.56 104 LEU A CA 1
ATOM 824 C C . LEU A 1 104 ? -17.917 3.075 45.615 1.00 72.56 104 LEU A C 1
ATOM 826 O O . LEU A 1 104 ? -17.080 3.309 44.738 1.00 72.56 104 LEU A O 1
ATOM 830 N N . LEU A 1 105 ? -19.133 3.632 45.624 1.00 75.00 105 LEU A N 1
ATOM 831 C CA . LEU A 1 105 ? -19.669 4.503 44.564 1.00 75.00 105 LEU A CA 1
ATOM 832 C C . LEU A 1 105 ? -19.112 5.936 44.638 1.00 75.00 105 LEU A C 1
ATOM 834 O O . LEU A 1 105 ? -19.779 6.899 44.247 1.00 75.00 105 LEU A O 1
ATOM 838 N N . THR A 1 106 ? -17.883 6.083 45.134 1.00 78.44 106 THR A N 1
ATOM 839 C CA . THR A 1 106 ? -17.223 7.376 45.282 1.00 78.44 106 THR A CA 1
ATOM 840 C C . THR A 1 106 ? -16.961 8.010 43.922 1.00 78.44 106 THR A C 1
ATOM 842 O O . THR A 1 106 ? -16.745 7.334 42.907 1.00 78.44 106 THR A O 1
ATOM 845 N N . ARG A 1 107 ? -16.935 9.344 43.905 1.00 79.25 107 ARG A N 1
ATOM 846 C CA . ARG A 1 107 ? -16.652 10.131 42.700 1.00 79.25 107 ARG A CA 1
ATOM 847 C C . ARG A 1 107 ? -15.298 9.778 42.075 1.00 79.25 107 ARG A C 1
ATOM 849 O O . ARG A 1 107 ? -15.186 9.726 40.852 1.00 79.25 107 ARG A O 1
ATOM 856 N N . GLU A 1 108 ? -14.304 9.480 42.906 1.00 83.06 108 GLU A N 1
ATOM 857 C CA . GLU A 1 108 ? -12.958 9.085 42.486 1.00 83.06 108 GLU A CA 1
ATOM 858 C C . GLU A 1 108 ? -12.940 7.711 41.803 1.00 83.06 108 GLU A C 1
ATOM 860 O O . GLU A 1 108 ? -12.424 7.587 40.695 1.00 83.06 108 GLU A O 1
ATOM 865 N N . ASN A 1 109 ? -13.586 6.696 42.388 1.00 86.00 109 ASN A N 1
ATOM 866 C CA . ASN A 1 109 ? -13.673 5.365 41.779 1.00 86.00 109 ASN A CA 1
ATOM 867 C C . ASN A 1 109 ? -14.434 5.404 40.441 1.00 86.00 109 ASN A C 1
ATOM 869 O O . ASN A 1 109 ? -14.054 4.729 39.482 1.00 86.00 109 ASN A O 1
ATOM 873 N N . MET A 1 110 ? -15.488 6.223 40.360 1.00 86.56 110 MET A N 1
ATOM 874 C CA . MET A 1 110 ? -16.221 6.480 39.117 1.00 86.56 110 MET A CA 1
ATOM 875 C C . MET A 1 110 ? -15.349 7.150 38.055 1.00 86.56 110 MET A C 1
ATOM 877 O O . MET A 1 110 ? -15.424 6.801 36.877 1.00 86.56 110 MET A O 1
ATOM 881 N N . HIS A 1 111 ? -14.543 8.135 38.451 1.00 89.06 111 HIS A N 1
ATOM 882 C CA . HIS A 1 111 ? -13.622 8.811 37.547 1.00 89.06 111 HIS A CA 1
ATOM 883 C C . HIS A 1 111 ? -12.520 7.862 37.059 1.00 89.06 111 HIS A C 1
ATOM 885 O O . HIS A 1 111 ? -12.315 7.761 35.854 1.00 89.06 111 HIS A O 1
ATOM 891 N N . GLY A 1 112 ? -11.896 7.090 37.951 1.00 88.69 112 GLY A N 1
ATOM 892 C CA . GLY A 1 112 ? -10.879 6.101 37.583 1.00 88.69 112 GLY A CA 1
ATOM 893 C C . GLY A 1 112 ? -11.400 5.035 36.615 1.00 88.69 112 GLY A C 1
ATOM 894 O O . GLY A 1 112 ? -10.717 4.685 35.655 1.00 88.69 112 GLY A O 1
ATOM 895 N N . LEU A 1 113 ? -12.637 4.555 36.805 1.00 89.44 113 LEU A N 1
ATOM 896 C CA . LEU A 1 113 ? -13.261 3.603 35.881 1.00 89.44 113 LEU A CA 1
ATOM 897 C C . LEU A 1 113 ? -13.531 4.220 34.498 1.00 89.44 113 LEU A C 1
ATOM 899 O O . LEU A 1 113 ? -13.338 3.539 33.491 1.00 89.44 113 LEU A O 1
ATOM 903 N N . ARG A 1 114 ? -13.945 5.494 34.445 1.00 92.00 114 ARG A N 1
ATOM 904 C CA . ARG A 1 114 ? -14.102 6.238 33.184 1.00 92.00 114 ARG A CA 1
ATOM 905 C C . ARG A 1 114 ? -12.766 6.420 32.470 1.00 92.00 114 ARG A C 1
ATOM 907 O O . ARG A 1 114 ? -12.661 6.042 31.314 1.00 92.00 114 ARG A O 1
ATOM 914 N N . MET A 1 115 ? -11.731 6.868 33.177 1.00 91.06 115 MET A N 1
ATOM 915 C CA . MET A 1 115 ? -10.389 7.026 32.605 1.00 91.06 115 MET A CA 1
ATOM 916 C C . MET A 1 115 ? -9.848 5.714 32.028 1.00 91.06 115 MET A C 1
ATOM 918 O O . MET A 1 115 ? -9.317 5.701 30.922 1.00 91.06 115 MET A O 1
ATOM 922 N N . LEU A 1 116 ? -10.032 4.595 32.739 1.00 90.44 116 LEU A N 1
ATOM 923 C CA . LEU A 1 116 ? -9.636 3.276 32.243 1.00 90.44 116 LEU A CA 1
ATOM 924 C C . LEU A 1 116 ? -10.417 2.879 30.984 1.00 90.44 116 LEU A C 1
ATOM 926 O O . LEU A 1 116 ? -9.839 2.344 30.042 1.00 90.44 116 LEU A O 1
ATOM 930 N N . HIS A 1 117 ? -11.732 3.104 30.972 1.00 91.56 117 HIS A N 1
ATOM 931 C CA . HIS A 1 117 ? -12.553 2.865 29.788 1.00 91.56 117 HIS A CA 1
ATOM 932 C C . HIS A 1 117 ? -12.049 3.683 28.593 1.00 91.56 117 HIS A C 1
ATOM 934 O O . HIS A 1 117 ? -11.835 3.121 27.521 1.00 91.56 117 HIS A O 1
ATOM 940 N N . ASP A 1 118 ? -11.815 4.977 28.795 1.00 92.62 118 ASP A N 1
ATOM 941 C CA . ASP A 1 118 ? -11.403 5.903 27.742 1.00 92.62 118 ASP A CA 1
ATOM 942 C C . ASP A 1 118 ? -10.013 5.548 27.198 1.00 92.62 118 ASP A C 1
ATOM 944 O O . ASP A 1 118 ? -9.801 5.565 25.987 1.00 92.62 118 ASP A O 1
ATOM 948 N N . GLU A 1 119 ? -9.087 5.118 28.061 1.00 90.81 119 GLU A N 1
ATOM 949 C CA . GLU A 1 119 ? -7.781 4.604 27.641 1.00 90.81 119 GLU A CA 1
ATOM 950 C C . GLU A 1 119 ? -7.916 3.345 26.768 1.00 90.81 119 GLU A C 1
ATOM 952 O O . GLU A 1 119 ? -7.281 3.237 25.715 1.00 90.81 119 GLU A O 1
ATOM 957 N N . MET A 1 120 ? -8.753 2.385 27.178 1.00 90.12 120 MET A N 1
ATOM 958 C CA . MET A 1 120 ? -8.972 1.163 26.400 1.00 90.12 120 MET A CA 1
ATOM 959 C C . MET A 1 120 ? -9.670 1.451 25.067 1.00 90.12 120 MET A C 1
ATOM 961 O O . MET A 1 120 ? -9.310 0.860 24.047 1.00 90.12 120 MET A O 1
ATOM 965 N N . ALA A 1 121 ? -10.631 2.375 25.057 1.00 92.00 121 ALA A N 1
ATOM 966 C CA . ALA A 1 121 ? -11.316 2.819 23.849 1.00 92.00 121 ALA A CA 1
ATOM 967 C C . ALA A 1 121 ? -10.350 3.514 22.879 1.00 92.00 121 ALA A C 1
ATOM 969 O O . ALA A 1 121 ? -10.358 3.208 21.689 1.00 92.00 121 ALA A O 1
ATOM 970 N N . ALA A 1 122 ? -9.459 4.374 23.383 1.00 92.94 122 ALA A N 1
ATOM 971 C CA . ALA A 1 122 ? -8.442 5.038 22.571 1.00 92.94 122 ALA A CA 1
ATOM 972 C C . ALA A 1 122 ? -7.464 4.037 21.931 1.00 92.94 122 ALA A C 1
ATOM 974 O O . ALA A 1 122 ? -7.157 4.147 20.743 1.00 92.94 122 ALA A O 1
ATOM 975 N N . LYS A 1 123 ? -7.011 3.022 22.682 1.00 89.69 123 LYS A N 1
ATOM 976 C CA . LYS A 1 123 ? -6.159 1.946 22.139 1.00 89.69 123 LYS A CA 1
ATOM 977 C C . LYS A 1 123 ? -6.871 1.152 21.046 1.00 89.69 123 LYS A C 1
ATOM 979 O O . LYS A 1 123 ? -6.272 0.867 20.011 1.00 89.69 123 LYS A O 1
ATOM 984 N N . TYR A 1 124 ? -8.143 0.820 21.259 1.00 90.19 124 TYR A N 1
ATOM 985 C CA . TYR A 1 124 ? -8.952 0.121 20.264 1.00 90.19 124 TYR A CA 1
ATOM 986 C C . TYR A 1 124 ? -9.137 0.946 18.985 1.00 90.19 124 TYR A C 1
ATOM 988 O O . TYR A 1 124 ? -8.929 0.421 17.892 1.00 90.19 124 TYR A O 1
ATOM 996 N N . GLU A 1 125 ? -9.449 2.239 19.101 1.00 91.88 125 GLU A N 1
ATOM 997 C CA . GLU A 1 125 ? -9.598 3.105 17.926 1.00 91.88 125 GLU A CA 1
ATOM 998 C C . GLU A 1 125 ? -8.265 3.293 17.186 1.00 91.88 125 GLU A C 1
ATOM 1000 O O . GLU A 1 125 ? -8.237 3.274 15.959 1.00 91.88 125 GLU A O 1
ATOM 1005 N N . SER A 1 126 ? -7.141 3.379 17.906 1.00 91.06 126 SER A N 1
ATOM 1006 C CA . SER A 1 126 ? -5.808 3.430 17.293 1.00 91.06 126 SER A CA 1
ATOM 1007 C C . SER A 1 126 ? -5.484 2.162 16.492 1.00 91.06 126 SER A C 1
ATOM 1009 O O . SER A 1 126 ? -5.018 2.262 15.356 1.00 91.06 126 SER A O 1
ATOM 1011 N N . LEU A 1 127 ? -5.778 0.974 17.035 1.00 87.44 127 LEU A N 1
ATOM 1012 C CA . LEU A 1 127 ? -5.604 -0.293 16.317 1.00 87.44 127 LEU A CA 1
ATOM 1013 C C . LEU A 1 127 ? -6.486 -0.355 15.064 1.00 87.44 127 LEU A C 1
ATOM 1015 O O . LEU A 1 127 ? -6.028 -0.747 13.991 1.00 87.44 127 LEU A O 1
ATOM 1019 N N . LYS A 1 128 ? -7.748 0.053 15.195 1.00 89.31 128 LYS A N 1
ATOM 1020 C CA . LYS A 1 128 ? -8.703 0.099 14.088 1.00 89.31 128 LYS A CA 1
ATOM 1021 C C . LYS A 1 128 ? -8.222 1.027 12.970 1.00 89.31 128 LYS A C 1
ATOM 1023 O O . LYS A 1 128 ? -8.185 0.610 11.815 1.00 89.31 128 LYS A O 1
ATOM 1028 N N . GLN A 1 129 ? -7.769 2.230 13.321 1.00 92.06 129 GLN A N 1
ATOM 1029 C CA . GLN A 1 129 ? -7.202 3.179 12.366 1.00 92.06 129 GLN A CA 1
ATOM 1030 C C . GLN A 1 129 ? -5.980 2.594 11.649 1.00 92.06 129 GLN A C 1
ATOM 1032 O O . GLN A 1 129 ? -5.866 2.711 10.432 1.00 92.06 129 GLN A O 1
ATOM 1037 N N . HIS A 1 130 ? -5.094 1.917 12.380 1.00 89.12 130 HIS A N 1
ATOM 1038 C CA . HIS A 1 130 ? -3.923 1.270 11.796 1.00 89.12 130 HIS A CA 1
ATOM 1039 C C . HIS A 1 130 ? -4.302 0.169 10.791 1.00 89.12 130 HIS A C 1
ATOM 1041 O O . HIS A 1 130 ? -3.704 0.077 9.720 1.00 89.12 130 HIS A O 1
ATOM 1047 N N . ILE A 1 131 ? -5.329 -0.632 11.091 1.00 89.06 131 ILE A N 1
ATOM 1048 C CA . ILE A 1 131 ? -5.863 -1.636 10.158 1.00 89.06 131 ILE A CA 1
ATOM 1049 C C . ILE A 1 131 ? -6.420 -0.968 8.900 1.00 89.06 131 ILE A C 1
ATOM 1051 O O . ILE A 1 131 ? -6.132 -1.420 7.791 1.00 89.06 131 ILE A O 1
ATOM 1055 N N . ASP A 1 132 ? -7.190 0.107 9.054 1.00 90.75 132 ASP A N 1
ATOM 1056 C CA . ASP A 1 132 ? -7.772 0.824 7.919 1.00 90.75 132 ASP A CA 1
ATOM 1057 C C . ASP A 1 132 ? -6.699 1.486 7.048 1.00 90.75 132 ASP A C 1
ATOM 1059 O O . ASP A 1 132 ? -6.790 1.456 5.821 1.00 90.75 132 ASP A O 1
ATOM 1063 N N . ASP A 1 133 ? -5.638 2.019 7.649 1.00 91.31 133 ASP A N 1
ATOM 1064 C CA . ASP A 1 133 ? -4.488 2.545 6.915 1.00 91.31 133 ASP A CA 1
ATOM 1065 C C . ASP A 1 133 ? -3.773 1.439 6.122 1.00 91.31 133 ASP A C 1
ATOM 1067 O O . ASP A 1 133 ? -3.415 1.647 4.960 1.00 91.31 133 ASP A O 1
ATOM 1071 N N . THR A 1 134 ? -3.596 0.252 6.711 1.00 89.56 134 THR A N 1
ATOM 1072 C CA . THR A 1 134 ? -3.019 -0.915 6.024 1.00 89.56 134 THR A CA 1
ATOM 1073 C C . THR A 1 134 ? -3.905 -1.385 4.870 1.00 89.56 134 THR A C 1
ATOM 1075 O O . THR A 1 134 ? -3.379 -1.651 3.790 1.00 89.56 134 THR A O 1
ATOM 1078 N N . ARG A 1 135 ? -5.236 -1.409 5.034 1.00 91.19 135 ARG A N 1
ATOM 1079 C CA . ARG A 1 135 ? -6.184 -1.707 3.941 1.00 91.19 135 ARG A CA 1
ATOM 1080 C C . ARG A 1 135 ? -6.047 -0.715 2.784 1.00 91.19 135 ARG A C 1
ATOM 1082 O O . ARG A 1 135 ? -5.874 -1.136 1.647 1.00 91.19 135 ARG A O 1
ATOM 1089 N N . ARG A 1 136 ? -6.001 0.592 3.069 1.00 92.44 136 ARG A N 1
ATOM 1090 C CA . ARG A 1 136 ? -5.806 1.627 2.032 1.00 92.44 136 ARG A CA 1
ATOM 1091 C C . ARG A 1 136 ? -4.462 1.494 1.311 1.00 92.44 136 ARG A C 1
ATOM 1093 O O . ARG A 1 136 ? -4.370 1.772 0.117 1.00 92.44 136 ARG A O 1
ATOM 1100 N N . LYS A 1 137 ? -3.394 1.103 2.016 1.00 90.62 137 LYS A N 1
ATOM 1101 C CA . LYS A 1 137 ? -2.087 0.823 1.393 1.00 90.62 137 LYS A CA 1
ATOM 1102 C C . LYS A 1 137 ? -2.155 -0.408 0.489 1.00 90.62 137 LYS A C 1
ATOM 1104 O O . LYS A 1 137 ? -1.651 -0.350 -0.629 1.00 90.62 137 LYS A O 1
ATOM 1109 N N . LEU A 1 138 ? -2.812 -1.474 0.946 1.00 91.38 138 LEU A N 1
ATOM 1110 C CA . LEU A 1 138 ? -3.052 -2.693 0.172 1.00 91.38 138 LEU A CA 1
ATOM 1111 C C . LEU A 1 138 ? -3.837 -2.419 -1.110 1.00 91.38 138 LEU A C 1
ATOM 1113 O O . LEU A 1 138 ? -3.403 -2.852 -2.167 1.00 91.38 138 LEU A O 1
ATOM 1117 N N . GLU A 1 139 ? -4.914 -1.634 -1.051 1.00 89.69 139 GLU A N 1
ATOM 1118 C CA . GLU A 1 139 ? -5.686 -1.238 -2.238 1.00 89.69 139 GLU A CA 1
ATOM 1119 C C . GLU A 1 139 ? -4.800 -0.577 -3.301 1.00 89.69 139 GLU A C 1
ATOM 1121 O O . GLU A 1 139 ? -4.839 -0.945 -4.475 1.00 89.69 139 GLU A O 1
ATOM 1126 N N . ARG A 1 140 ? -3.939 0.361 -2.885 1.00 87.75 140 ARG A N 1
ATOM 1127 C CA . ARG A 1 140 ? -2.981 1.017 -3.787 1.00 87.75 140 ARG A CA 1
ATOM 1128 C C . ARG A 1 140 ? -1.964 0.028 -4.350 1.00 87.75 140 ARG A C 1
ATOM 1130 O O . ARG A 1 140 ? -1.617 0.114 -5.523 1.00 87.75 140 ARG A O 1
ATOM 1137 N N . LEU A 1 141 ? -1.477 -0.902 -3.530 1.00 87.62 141 LEU A N 1
ATOM 1138 C CA . LEU A 1 141 ? -0.533 -1.926 -3.974 1.00 87.62 141 LEU A CA 1
ATOM 1139 C C . LEU A 1 141 ? -1.167 -2.893 -4.969 1.00 87.62 141 LEU A C 1
ATOM 1141 O O . LEU A 1 141 ? -0.551 -3.167 -5.993 1.00 87.62 141 LEU A O 1
ATOM 1145 N N . TRP A 1 142 ? -2.391 -3.356 -4.724 1.00 91.19 142 TRP A N 1
ATOM 1146 C CA . TRP A 1 142 ? -3.112 -4.227 -5.648 1.00 91.19 142 TRP A CA 1
ATOM 1147 C C . TRP A 1 142 ? -3.394 -3.542 -6.983 1.00 91.19 142 TRP A C 1
ATOM 1149 O O . TRP A 1 142 ? -3.231 -4.183 -8.018 1.00 91.19 142 TRP A O 1
ATOM 1159 N N . GLN A 1 143 ? -3.730 -2.246 -6.976 1.00 84.31 143 GLN A N 1
ATOM 1160 C CA . GLN A 1 143 ? -3.859 -1.448 -8.201 1.00 84.31 143 GLN A CA 1
ATOM 1161 C C . GLN A 1 143 ? -2.531 -1.360 -8.966 1.00 84.31 143 GLN A C 1
ATOM 1163 O O . GLN A 1 143 ? -2.509 -1.564 -10.173 1.00 84.31 143 GLN A O 1
ATOM 1168 N N . CYS A 1 144 ? -1.415 -1.093 -8.278 1.00 82.00 144 CYS A N 1
ATOM 1169 C CA . CYS A 1 144 ? -0.096 -1.015 -8.916 1.00 82.00 144 CYS A CA 1
ATOM 1170 C C . CYS A 1 144 ? 0.427 -2.365 -9.426 1.00 82.00 144 CYS A C 1
ATOM 1172 O O . CYS A 1 144 ? 1.234 -2.390 -10.350 1.00 82.00 144 CYS A O 1
ATOM 1174 N N . LEU A 1 145 ? 0.044 -3.464 -8.778 1.00 82.88 145 LEU A N 1
ATOM 1175 C CA . LEU A 1 145 ? 0.502 -4.815 -9.102 1.00 82.88 145 LEU A CA 1
ATOM 1176 C C . LEU A 1 145 ? -0.468 -5.568 -10.017 1.00 82.88 145 LEU A C 1
ATOM 1178 O O . LEU A 1 145 ? -0.213 -6.737 -10.290 1.00 82.88 145 LEU A O 1
ATOM 1182 N N . GLU A 1 146 ? -1.576 -4.938 -10.424 1.00 83.62 146 GLU A N 1
ATOM 1183 C CA . GLU A 1 146 ? -2.660 -5.558 -11.203 1.00 83.62 146 GLU A CA 1
ATOM 1184 C C . GLU A 1 146 ? -3.082 -6.919 -10.617 1.00 83.62 146 GLU A C 1
ATOM 1186 O O . GLU A 1 146 ? -3.176 -7.936 -11.301 1.00 83.62 146 GLU A O 1
ATOM 1191 N N . THR A 1 147 ? -3.271 -6.956 -9.294 1.00 84.81 147 THR A N 1
ATOM 1192 C CA . THR A 1 147 ? -3.541 -8.209 -8.572 1.00 84.81 147 THR A CA 1
ATOM 1193 C C . THR A 1 147 ? -4.910 -8.784 -8.938 1.00 84.81 147 THR A C 1
ATOM 1195 O O . THR A 1 147 ? -5.877 -8.045 -9.114 1.00 84.81 147 THR A O 1
ATOM 1198 N N . ASP A 1 148 ? -4.994 -10.116 -9.010 1.00 88.62 148 ASP A N 1
ATOM 1199 C CA . ASP A 1 148 ? -6.215 -10.848 -9.358 1.00 88.62 148 ASP A CA 1
ATOM 1200 C C . ASP A 1 148 ? -7.422 -10.411 -8.487 1.00 88.62 148 ASP A C 1
ATOM 1202 O O . ASP A 1 148 ? -7.334 -10.459 -7.249 1.00 88.62 148 ASP A O 1
ATOM 1206 N N . PRO A 1 149 ? -8.566 -10.037 -9.099 1.00 87.44 149 PRO A N 1
ATOM 1207 C CA . PRO A 1 149 ? -9.764 -9.590 -8.385 1.00 87.44 149 PRO A CA 1
ATOM 1208 C C . PRO A 1 149 ? -10.286 -10.588 -7.342 1.00 87.44 149 PRO A C 1
ATOM 1210 O O . PRO A 1 149 ? -10.839 -10.188 -6.320 1.00 87.44 149 PRO A O 1
ATOM 1213 N N . THR A 1 150 ? -10.086 -11.891 -7.555 1.00 87.19 150 THR A N 1
ATOM 1214 C CA . THR A 1 150 ? -10.524 -12.946 -6.628 1.00 87.19 150 THR A CA 1
ATOM 1215 C C . THR A 1 150 ? -9.744 -12.940 -5.314 1.00 87.19 150 THR A C 1
ATOM 1217 O O . THR A 1 150 ? -10.254 -13.393 -4.286 1.00 87.19 150 THR A O 1
ATOM 1220 N N . ILE A 1 151 ? -8.502 -12.444 -5.322 1.00 85.62 151 ILE A N 1
ATOM 1221 C CA . ILE A 1 151 ? -7.695 -12.264 -4.113 1.00 85.62 151 ILE A CA 1
ATOM 1222 C C . ILE A 1 151 ? -8.202 -11.032 -3.368 1.00 85.62 151 ILE A C 1
ATOM 1224 O O . ILE A 1 151 ? -8.489 -11.135 -2.177 1.00 85.62 151 ILE A O 1
ATOM 1228 N N . VAL A 1 152 ? -8.399 -9.915 -4.073 1.00 88.31 152 VAL A N 1
ATOM 1229 C CA . VAL A 1 152 ? -8.937 -8.667 -3.503 1.00 88.31 152 VAL A CA 1
ATOM 1230 C C . VAL A 1 152 ? -10.275 -8.922 -2.798 1.00 88.31 152 VAL A C 1
ATOM 1232 O O . VAL A 1 152 ? -10.418 -8.614 -1.615 1.00 88.31 152 VAL A O 1
ATOM 1235 N N . GLU A 1 153 ? -11.208 -9.619 -3.453 1.00 88.50 153 GLU A N 1
ATOM 1236 C CA . GLU A 1 153 ? -12.535 -9.925 -2.898 1.00 88.50 153 GLU A CA 1
ATOM 1237 C C . GLU A 1 153 ? -12.466 -10.765 -1.602 1.00 88.50 153 GLU A C 1
ATOM 1239 O O . GLU A 1 153 ? -13.283 -10.608 -0.689 1.00 88.50 153 GLU A O 1
ATOM 1244 N N . LYS A 1 154 ? -11.477 -11.665 -1.472 1.00 87.94 154 LYS A N 1
ATOM 1245 C CA . LYS A 1 154 ? -11.270 -12.441 -0.232 1.00 87.94 154 LYS A CA 1
ATOM 1246 C C . LYS A 1 154 ? -10.884 -11.539 0.936 1.00 87.94 154 LYS A C 1
ATOM 1248 O O . LYS A 1 154 ? -11.339 -11.785 2.054 1.00 87.94 154 LYS A O 1
ATOM 1253 N N . PHE A 1 155 ? -10.057 -10.524 0.694 1.00 86.25 155 PHE A N 1
ATOM 1254 C CA . PHE A 1 155 ? -9.617 -9.591 1.729 1.00 86.25 155 PHE A CA 1
ATOM 1255 C C . PHE A 1 155 ? -10.647 -8.496 2.025 1.00 86.25 155 PHE A C 1
ATOM 1257 O O . PHE A 1 155 ? -10.733 -8.055 3.167 1.00 86.25 155 PHE A O 1
ATOM 1264 N N . GLU A 1 156 ? -11.501 -8.123 1.074 1.00 83.94 156 GLU A N 1
ATOM 1265 C CA . GLU A 1 156 ? -12.640 -7.230 1.341 1.00 83.94 156 GLU A CA 1
ATOM 1266 C C . GLU A 1 156 ? -13.661 -7.863 2.299 1.00 83.94 156 GLU A C 1
ATOM 1268 O O . GLU A 1 156 ? -14.223 -7.193 3.167 1.00 83.94 156 GLU A O 1
ATOM 1273 N N . LYS A 1 157 ? -13.851 -9.186 2.216 1.00 85.25 157 LYS A N 1
ATOM 1274 C CA . LYS A 1 157 ? -14.727 -9.940 3.134 1.00 85.25 157 LYS A CA 1
ATOM 1275 C C . LYS A 1 157 ? -14.191 -10.001 4.570 1.00 85.25 157 LYS A C 1
ATOM 1277 O O . LYS A 1 157 ? -14.936 -10.336 5.493 1.00 85.25 157 LYS A O 1
ATOM 1282 N N . LEU A 1 158 ? -12.917 -9.671 4.790 1.00 82.81 158 LEU A N 1
ATOM 1283 C CA . LEU A 1 158 ? -12.287 -9.633 6.109 1.00 82.81 158 LEU A CA 1
ATOM 1284 C C . LEU A 1 158 ? -12.627 -8.319 6.830 1.00 82.81 158 LEU A C 1
ATOM 1286 O O . LEU A 1 158 ? -11.817 -7.398 6.904 1.00 82.81 158 LEU A O 1
ATOM 1290 N N . THR A 1 159 ? -13.825 -8.248 7.413 1.00 77.44 159 THR A N 1
ATOM 1291 C CA . THR A 1 159 ? -14.339 -7.045 8.102 1.00 77.44 159 THR A CA 1
ATOM 1292 C C . THR A 1 159 ? -13.986 -6.971 9.594 1.00 77.44 159 THR A C 1
ATOM 1294 O O . THR A 1 159 ? -13.973 -5.887 10.176 1.00 77.44 159 THR A O 1
ATOM 1297 N N . SER A 1 160 ? -13.660 -8.101 10.229 1.00 79.00 160 SER A N 1
ATOM 1298 C CA . SER A 1 160 ? -13.422 -8.193 11.679 1.00 79.00 160 SER A CA 1
ATOM 1299 C C . SER A 1 160 ? -12.015 -7.744 12.091 1.00 79.00 160 SER A C 1
ATOM 1301 O O . SER A 1 160 ? -11.082 -8.537 12.047 1.00 79.00 160 SER A O 1
ATOM 1303 N N . TYR A 1 161 ? -11.868 -6.515 12.594 1.00 76.38 161 TYR A N 1
ATOM 1304 C CA . TYR A 1 161 ? -10.577 -5.925 12.998 1.00 76.38 161 TYR A CA 1
ATOM 1305 C C . TYR A 1 161 ? -9.685 -6.833 13.869 1.00 76.38 161 TYR A C 1
ATOM 1307 O O . TYR A 1 161 ? -8.472 -6.854 13.696 1.00 76.38 161 TYR A O 1
ATOM 1315 N N . MET A 1 162 ? -10.283 -7.625 14.760 1.00 69.88 162 MET A N 1
ATOM 1316 C CA . MET A 1 162 ? -9.562 -8.523 15.666 1.00 69.88 162 MET A CA 1
ATOM 1317 C C . MET A 1 162 ? -8.815 -9.667 14.983 1.00 69.88 162 MET A C 1
ATOM 1319 O O . MET A 1 162 ? -7.711 -10.012 15.370 1.00 69.88 162 MET A O 1
ATOM 1323 N N . THR A 1 163 ? -9.443 -10.301 13.997 1.00 73.31 163 THR A N 1
ATOM 1324 C CA . THR A 1 163 ? -8.945 -11.568 13.422 1.00 73.31 163 THR A CA 1
ATOM 1325 C C . THR A 1 163 ? -8.242 -11.363 12.088 1.00 73.31 163 THR A C 1
ATOM 1327 O O . THR A 1 163 ? -7.682 -12.296 11.507 1.00 73.31 163 THR A O 1
ATOM 1330 N N . THR A 1 164 ? -8.317 -10.143 11.563 1.00 79.38 164 THR A N 1
ATOM 1331 C CA . THR A 1 164 ? -7.849 -9.806 10.224 1.00 79.38 164 THR A CA 1
ATOM 1332 C C . THR A 1 164 ? -6.483 -9.149 10.238 1.00 79.38 164 THR A C 1
ATOM 1334 O O . THR A 1 164 ? -5.860 -9.090 9.185 1.00 79.38 164 THR A O 1
ATOM 1337 N N . PHE A 1 165 ? -6.011 -8.682 11.399 1.00 79.50 165 PHE A N 1
ATOM 1338 C CA . PHE A 1 165 ? -4.753 -7.951 11.536 1.00 79.50 165 PHE A CA 1
ATOM 1339 C C . PHE A 1 165 ? -3.564 -8.714 10.934 1.00 79.50 165 PHE A C 1
ATOM 1341 O O . PHE A 1 165 ? -2.974 -8.240 9.966 1.00 79.50 165 PHE A O 1
ATOM 1348 N N . ASP A 1 166 ? -3.284 -9.928 11.418 1.00 85.00 166 ASP A N 1
ATOM 1349 C CA . ASP A 1 166 ? -2.133 -10.725 10.963 1.00 85.00 166 ASP A CA 1
ATOM 1350 C C . ASP A 1 166 ? -2.208 -11.061 9.472 1.00 85.00 166 ASP A C 1
ATOM 1352 O O . ASP A 1 166 ? -1.213 -11.005 8.750 1.00 85.00 166 ASP A O 1
ATOM 1356 N N . LYS A 1 167 ? -3.415 -11.370 8.986 1.00 88.56 167 LYS A N 1
ATOM 1357 C CA . LYS A 1 167 ? -3.652 -11.718 7.580 1.00 88.56 167 LYS A CA 1
ATOM 1358 C C . LYS A 1 167 ? -3.399 -10.528 6.658 1.00 88.56 167 LYS A C 1
ATOM 1360 O O . LYS A 1 167 ? -2.774 -10.693 5.616 1.00 88.56 167 LYS A O 1
ATOM 1365 N N . LEU A 1 168 ? -3.876 -9.341 7.040 1.00 88.31 168 LEU A N 1
ATOM 1366 C CA . LEU A 1 168 ? -3.663 -8.107 6.282 1.00 88.31 168 LEU A CA 1
ATOM 1367 C C . LEU A 1 168 ? -2.186 -7.706 6.288 1.00 88.31 168 LEU A C 1
ATOM 1369 O O . LEU A 1 168 ? -1.665 -7.308 5.253 1.00 88.31 168 LEU A O 1
ATOM 1373 N N . PHE A 1 169 ? -1.498 -7.851 7.421 1.00 87.00 169 PHE A N 1
ATOM 1374 C CA . PHE A 1 169 ? -0.069 -7.554 7.514 1.00 87.00 169 PHE A CA 1
ATOM 1375 C C . PHE A 1 169 ? 0.784 -8.481 6.648 1.00 87.00 169 PHE A C 1
ATOM 1377 O O . PHE A 1 169 ? 1.647 -8.002 5.914 1.00 87.00 169 PHE A O 1
ATOM 1384 N N . ALA A 1 170 ? 0.514 -9.787 6.687 1.00 89.69 170 ALA A N 1
ATOM 1385 C CA . ALA A 1 170 ? 1.214 -10.756 5.852 1.00 89.69 170 ALA A CA 1
ATOM 1386 C C . ALA A 1 170 ? 1.010 -10.474 4.354 1.00 89.69 170 ALA A C 1
ATOM 1388 O O . ALA A 1 170 ? 1.968 -10.508 3.583 1.00 89.69 170 ALA A O 1
ATOM 1389 N N . GLU A 1 171 ? -0.216 -10.144 3.936 1.00 91.69 171 GLU A N 1
ATOM 1390 C CA . GLU A 1 171 ? -0.490 -9.804 2.536 1.00 91.69 171 GLU A CA 1
ATOM 1391 C C . GLU A 1 171 ? 0.156 -8.478 2.127 1.00 91.69 171 GLU A C 1
ATOM 1393 O O . GLU A 1 171 ? 0.714 -8.378 1.035 1.00 91.69 171 GLU A O 1
ATOM 1398 N N . HIS A 1 172 ? 0.154 -7.475 3.009 1.00 89.81 172 HIS A N 1
ATOM 1399 C CA . HIS A 1 172 ? 0.842 -6.210 2.762 1.00 89.81 172 HIS A CA 1
ATOM 1400 C C . HIS A 1 172 ? 2.345 -6.433 2.536 1.00 89.81 172 HIS A C 1
ATOM 1402 O O . HIS A 1 172 ? 2.902 -5.907 1.574 1.00 89.81 172 HIS A O 1
ATOM 1408 N N . ASP A 1 173 ? 3.003 -7.230 3.382 1.00 89.81 173 ASP A N 1
ATOM 1409 C CA . ASP A 1 173 ? 4.432 -7.539 3.239 1.00 89.81 173 ASP A CA 1
ATOM 1410 C C . ASP A 1 173 ? 4.739 -8.340 1.962 1.00 89.81 173 ASP A C 1
ATOM 1412 O O . ASP A 1 173 ? 5.704 -8.049 1.244 1.00 89.81 173 ASP A O 1
ATOM 1416 N N . ARG A 1 174 ? 3.865 -9.292 1.611 1.00 91.75 174 ARG A N 1
ATOM 1417 C CA . ARG A 1 174 ? 3.952 -10.041 0.353 1.00 91.75 174 ARG A CA 1
ATOM 1418 C C . ARG A 1 174 ? 3.854 -9.113 -0.862 1.00 91.75 174 ARG A C 1
ATOM 1420 O O . ARG A 1 174 ? 4.686 -9.208 -1.764 1.00 91.75 174 ARG A O 1
ATOM 1427 N N . CYS A 1 175 ? 2.872 -8.209 -0.888 1.00 89.44 175 CYS A N 1
ATOM 1428 C CA . CYS A 1 175 ? 2.690 -7.233 -1.966 1.00 89.44 175 CYS A CA 1
ATOM 1429 C C . CYS A 1 175 ? 3.870 -6.260 -2.069 1.00 89.44 175 CYS A C 1
ATOM 1431 O O . CYS A 1 175 ? 4.354 -5.994 -3.167 1.00 89.44 175 CYS A O 1
ATOM 1433 N N . GLU A 1 176 ? 4.372 -5.758 -0.944 1.00 87.12 176 GLU A N 1
ATOM 1434 C CA . GLU A 1 176 ? 5.556 -4.896 -0.907 1.00 87.12 176 GLU A CA 1
ATOM 1435 C C . GLU A 1 176 ? 6.805 -5.606 -1.445 1.00 87.12 176 GLU A C 1
ATOM 1437 O O . GLU A 1 176 ? 7.577 -5.030 -2.215 1.00 87.12 176 GLU A O 1
ATOM 1442 N N . THR A 1 177 ? 6.993 -6.877 -1.092 1.00 87.38 177 THR A N 1
ATOM 1443 C CA . THR A 1 177 ? 8.092 -7.694 -1.618 1.00 87.38 177 THR A CA 1
ATOM 1444 C C . THR A 1 177 ? 7.958 -7.896 -3.122 1.00 87.38 177 THR A C 1
ATOM 1446 O O . THR A 1 177 ? 8.901 -7.600 -3.855 1.00 87.38 177 THR A O 1
ATOM 1449 N N . LEU A 1 178 ? 6.768 -8.271 -3.598 1.00 85.81 178 LEU A N 1
ATOM 1450 C CA . LEU A 1 178 ? 6.500 -8.444 -5.025 1.00 85.81 178 LEU A CA 1
ATOM 1451 C C . LEU A 1 178 ? 6.712 -7.143 -5.812 1.00 85.81 178 LEU A C 1
ATOM 1453 O O . LEU A 1 178 ? 7.280 -7.156 -6.900 1.00 85.81 178 LEU A O 1
ATOM 1457 N N . ARG A 1 179 ? 6.318 -5.995 -5.250 1.00 84.38 179 ARG A N 1
ATOM 1458 C CA . ARG A 1 179 ? 6.575 -4.675 -5.839 1.00 84.38 179 ARG A CA 1
ATOM 1459 C C . ARG A 1 179 ? 8.067 -4.390 -5.966 1.00 84.38 179 ARG A C 1
ATOM 1461 O O . ARG A 1 179 ? 8.500 -3.901 -7.010 1.00 84.38 179 ARG A O 1
ATOM 1468 N N . ARG A 1 180 ? 8.851 -4.667 -4.919 1.00 83.25 180 ARG A N 1
ATOM 1469 C CA . ARG A 1 180 ? 10.311 -4.487 -4.948 1.00 83.25 180 ARG A CA 1
ATOM 1470 C C . ARG A 1 180 ? 10.957 -5.386 -5.991 1.00 83.25 180 ARG A C 1
ATOM 1472 O O . ARG A 1 180 ? 11.808 -4.910 -6.735 1.00 83.25 180 ARG A O 1
ATOM 1479 N N . GLU A 1 181 ? 10.545 -6.646 -6.061 1.00 82.50 181 GLU A N 1
ATOM 1480 C CA . GLU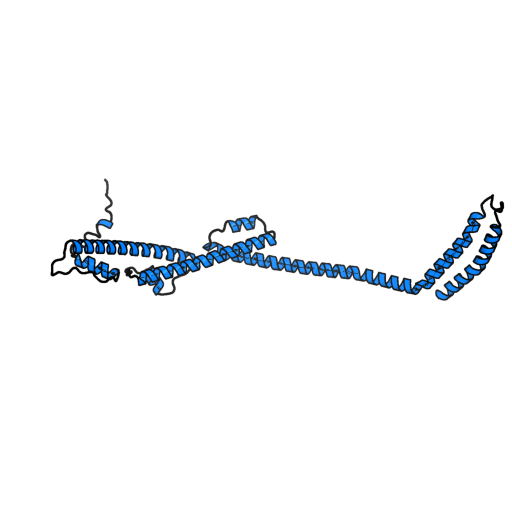 A 1 181 ? 11.053 -7.601 -7.043 1.00 82.50 181 GLU A CA 1
ATOM 1481 C C . GLU A 1 181 ? 10.683 -7.190 -8.467 1.00 82.50 181 GLU A C 1
ATOM 1483 O O . GLU A 1 181 ? 11.576 -7.082 -9.298 1.00 82.50 181 GLU A O 1
ATOM 1488 N N . ASN A 1 182 ? 9.425 -6.833 -8.737 1.00 81.44 182 ASN A N 1
ATOM 1489 C CA . ASN A 1 182 ? 8.994 -6.375 -10.060 1.00 81.44 182 ASN A CA 1
ATOM 1490 C C . ASN A 1 182 ? 9.726 -5.102 -10.506 1.00 81.44 182 ASN A C 1
ATOM 1492 O O . ASN A 1 182 ? 10.200 -5.040 -11.638 1.00 81.44 182 ASN A O 1
ATOM 1496 N N . MET A 1 183 ? 9.874 -4.105 -9.626 1.00 78.50 183 MET A N 1
ATOM 1497 C CA . MET A 1 183 ? 10.624 -2.881 -9.938 1.00 78.50 183 MET A CA 1
ATOM 1498 C C . MET A 1 183 ? 12.105 -3.181 -10.188 1.00 78.50 183 MET A C 1
ATOM 1500 O O . MET A 1 183 ? 12.678 -2.713 -11.169 1.00 78.50 183 MET A O 1
ATOM 1504 N N . LYS A 1 184 ? 12.727 -3.984 -9.321 1.00 80.56 184 LYS A N 1
ATOM 1505 C CA . LYS A 1 184 ? 14.129 -4.381 -9.463 1.00 80.56 184 LYS A CA 1
ATOM 1506 C C . LYS A 1 184 ? 14.345 -5.149 -10.766 1.00 80.56 184 LYS A C 1
ATOM 1508 O O . LYS A 1 184 ? 15.208 -4.776 -11.546 1.00 80.56 184 LYS A O 1
ATOM 1513 N N . SER A 1 185 ? 13.540 -6.173 -11.036 1.00 77.00 185 SER A N 1
ATOM 1514 C CA . SER A 1 185 ? 13.617 -6.970 -12.260 1.00 77.00 185 SER A CA 1
ATOM 1515 C C . SER A 1 185 ? 13.357 -6.140 -13.515 1.00 77.00 185 SER A C 1
ATOM 1517 O O . SER A 1 185 ? 14.015 -6.372 -14.525 1.00 77.00 185 SER A O 1
ATOM 1519 N N . PHE A 1 186 ? 12.442 -5.168 -13.466 1.00 73.19 186 PHE A N 1
ATOM 1520 C CA . PHE A 1 186 ? 12.205 -4.246 -14.576 1.00 73.19 186 PHE A CA 1
ATOM 1521 C C . PHE A 1 186 ? 13.423 -3.356 -14.853 1.00 73.19 186 PHE A C 1
ATOM 1523 O O . PHE A 1 186 ? 13.866 -3.267 -15.998 1.00 73.19 186 PHE A O 1
ATOM 1530 N N . VAL A 1 187 ? 14.000 -2.737 -13.817 1.00 79.31 187 VAL A N 1
ATOM 1531 C CA . VAL A 1 187 ? 15.213 -1.910 -13.940 1.00 79.31 187 VAL A CA 1
ATOM 1532 C C . VAL A 1 187 ? 16.393 -2.726 -14.469 1.00 79.31 187 VAL A C 1
ATOM 1534 O O . VAL A 1 187 ? 17.069 -2.277 -15.389 1.00 79.31 187 VAL A O 1
ATOM 1537 N N . GLU A 1 188 ? 16.623 -3.926 -13.935 1.00 84.38 188 GLU A N 1
ATOM 1538 C CA . GLU A 1 188 ? 17.715 -4.798 -14.386 1.00 84.38 188 GLU A CA 1
ATOM 1539 C C . GLU A 1 188 ? 17.523 -5.255 -15.839 1.00 84.38 188 GLU A C 1
ATOM 1541 O O . GLU A 1 188 ? 18.470 -5.218 -16.619 1.00 84.38 188 GLU A O 1
ATOM 1546 N N . ARG A 1 189 ? 16.294 -5.606 -16.246 1.00 79.88 189 ARG A N 1
ATOM 1547 C CA . ARG A 1 189 ? 15.997 -5.949 -17.647 1.00 79.88 189 ARG A CA 1
ATOM 1548 C C . ARG A 1 189 ? 16.229 -4.759 -18.579 1.00 79.88 189 ARG A C 1
ATOM 1550 O O . ARG A 1 189 ? 16.868 -4.914 -19.606 1.00 79.88 189 ARG A O 1
ATOM 1557 N N . THR A 1 190 ? 15.780 -3.570 -18.180 1.00 75.19 190 THR A N 1
ATOM 1558 C CA . THR A 1 190 ? 15.948 -2.343 -18.974 1.00 75.19 190 THR A CA 1
ATOM 1559 C C . THR A 1 190 ? 17.425 -1.980 -19.135 1.00 75.19 190 THR A C 1
ATOM 1561 O O . THR A 1 190 ? 17.844 -1.600 -20.221 1.00 75.19 190 THR A O 1
ATOM 1564 N N . ARG A 1 191 ? 18.233 -2.116 -18.073 1.00 89.00 191 ARG A N 1
ATOM 1565 C CA . ARG A 1 191 ? 19.693 -1.939 -18.149 1.00 89.00 191 ARG A CA 1
ATOM 1566 C C . ARG A 1 191 ? 20.322 -2.913 -19.136 1.00 89.00 191 ARG A C 1
ATOM 1568 O O . ARG A 1 191 ? 21.072 -2.483 -19.998 1.00 89.00 191 ARG A O 1
ATOM 1575 N N . HIS A 1 192 ? 19.954 -4.190 -19.047 1.00 89.75 192 HIS A N 1
ATOM 1576 C CA . HIS A 1 192 ? 20.447 -5.204 -19.971 1.00 89.75 192 HIS A CA 1
ATOM 1577 C C . HIS A 1 192 ? 20.081 -4.896 -21.431 1.00 89.75 192 HIS A C 1
ATOM 1579 O O . HIS A 1 192 ? 20.931 -5.019 -22.306 1.00 89.75 192 HIS A O 1
ATOM 1585 N N . ASP A 1 193 ? 18.848 -4.450 -21.688 1.00 87.00 193 ASP A N 1
ATOM 1586 C CA . ASP A 1 193 ? 18.394 -4.082 -23.033 1.00 87.00 193 ASP A CA 1
ATOM 1587 C C . ASP A 1 193 ? 19.157 -2.860 -23.584 1.00 87.00 193 ASP A C 1
ATOM 1589 O O . ASP A 1 193 ? 19.489 -2.826 -24.770 1.00 87.00 193 ASP A O 1
ATOM 1593 N N . ILE A 1 194 ? 19.467 -1.870 -22.735 1.00 90.12 194 ILE A N 1
ATOM 1594 C CA . ILE A 1 194 ? 20.278 -0.699 -23.109 1.00 90.12 194 ILE A CA 1
ATOM 1595 C C . ILE A 1 194 ? 21.706 -1.123 -23.460 1.00 90.12 194 ILE A C 1
ATOM 1597 O O . ILE A 1 194 ? 22.176 -0.775 -24.542 1.00 90.12 194 ILE A O 1
ATOM 1601 N N . ASP A 1 195 ? 22.360 -1.897 -22.590 1.00 91.12 195 ASP A N 1
ATOM 1602 C CA . ASP A 1 195 ? 23.733 -2.370 -22.806 1.00 91.12 195 ASP A CA 1
ATOM 1603 C C . ASP A 1 195 ? 23.821 -3.214 -24.090 1.00 91.12 195 ASP A C 1
ATOM 1605 O O . ASP A 1 195 ? 24.707 -3.015 -24.920 1.00 91.12 195 ASP A O 1
ATOM 1609 N N . TYR A 1 196 ? 22.848 -4.109 -24.304 1.00 89.62 196 TYR A N 1
ATOM 1610 C CA . TYR A 1 196 ? 22.758 -4.923 -25.515 1.00 89.62 196 TYR A CA 1
ATOM 1611 C C . TYR A 1 196 ? 22.612 -4.069 -26.779 1.00 89.62 196 TYR A C 1
ATOM 1613 O O . TYR A 1 196 ? 23.284 -4.322 -27.781 1.00 89.62 196 TYR A O 1
ATOM 1621 N N . ASN A 1 197 ? 21.741 -3.056 -26.750 1.00 87.38 197 ASN A N 1
ATOM 1622 C CA . ASN A 1 197 ? 21.532 -2.179 -27.897 1.00 87.38 197 ASN A CA 1
ATOM 1623 C C . ASN A 1 197 ? 22.770 -1.314 -28.187 1.00 87.38 197 ASN A C 1
ATOM 1625 O O . ASN A 1 197 ? 23.123 -1.117 -29.349 1.00 87.38 197 ASN A O 1
ATOM 1629 N N . GLU A 1 198 ? 23.458 -0.840 -27.147 1.00 89.50 198 GLU A N 1
ATOM 1630 C CA . GLU A 1 198 ? 24.715 -0.102 -27.280 1.00 89.50 198 GLU A CA 1
ATOM 1631 C C . GLU A 1 198 ? 25.810 -0.970 -27.923 1.00 89.50 198 GLU A C 1
ATOM 1633 O O . GLU A 1 198 ? 26.478 -0.540 -28.865 1.00 89.50 198 GLU A O 1
ATOM 1638 N N . ASP A 1 199 ? 25.955 -2.219 -27.480 1.00 91.00 199 ASP A N 1
ATOM 1639 C CA . ASP A 1 199 ? 26.931 -3.161 -28.033 1.00 91.00 199 ASP A CA 1
ATOM 1640 C C . ASP A 1 199 ? 26.601 -3.595 -29.471 1.00 91.00 199 ASP A C 1
ATOM 1642 O O . ASP A 1 199 ? 27.513 -3.861 -30.254 1.00 91.00 199 ASP A O 1
ATOM 1646 N N . MET A 1 200 ? 25.322 -3.605 -29.858 1.00 90.44 200 MET A N 1
ATOM 1647 C CA . MET A 1 200 ? 24.891 -3.781 -31.253 1.00 90.44 200 MET A CA 1
ATOM 1648 C C . MET A 1 200 ? 25.206 -2.557 -32.126 1.00 90.44 200 MET A C 1
ATOM 1650 O O . MET A 1 200 ? 25.527 -2.707 -33.305 1.00 90.44 200 MET A O 1
ATOM 1654 N N . GLN A 1 201 ? 25.141 -1.344 -31.568 1.00 91.06 201 GLN A N 1
ATOM 1655 C CA . GLN A 1 201 ? 25.358 -0.101 -32.311 1.00 91.06 201 GLN A CA 1
ATOM 1656 C C . GLN A 1 201 ? 26.850 0.211 -32.534 1.00 91.06 201 GLN A C 1
ATOM 1658 O O . GLN A 1 201 ? 27.223 0.659 -33.622 1.00 91.06 201 GLN A O 1
ATOM 1663 N N . LYS A 1 202 ? 27.719 -0.087 -31.557 1.00 93.88 202 LYS A N 1
ATOM 1664 C CA . LYS A 1 202 ? 29.172 0.186 -31.615 1.00 93.88 202 LYS A CA 1
ATOM 1665 C C . LYS A 1 202 ? 29.864 -0.318 -32.897 1.00 93.88 202 LYS A C 1
ATOM 1667 O O . LYS A 1 202 ? 30.590 0.466 -33.508 1.00 93.88 202 LYS A O 1
ATOM 1672 N N . PRO A 1 203 ? 29.660 -1.567 -33.370 1.00 92.94 203 PRO A N 1
ATOM 1673 C CA . PRO A 1 203 ? 30.293 -2.050 -34.597 1.00 92.94 203 PRO A CA 1
ATOM 1674 C C . PRO A 1 203 ? 29.930 -1.225 -35.834 1.00 92.94 203 PRO A C 1
ATOM 1676 O O . PRO A 1 203 ? 30.785 -0.983 -36.682 1.00 92.94 203 PRO A O 1
ATOM 1679 N N . HIS A 1 204 ? 28.679 -0.766 -35.933 1.00 92.62 204 HIS A N 1
ATOM 1680 C CA . HIS A 1 204 ? 28.228 0.063 -37.049 1.00 92.62 204 HIS A CA 1
ATOM 1681 C C . HIS A 1 204 ? 28.872 1.450 -37.024 1.00 92.62 204 HIS A C 1
ATOM 1683 O O . HIS A 1 204 ? 29.243 1.970 -38.074 1.00 92.62 204 HIS A O 1
ATOM 1689 N N . GLU A 1 205 ? 29.044 2.036 -35.840 1.00 93.69 205 GLU A N 1
ATOM 1690 C CA . GLU A 1 205 ? 29.752 3.309 -35.674 1.00 93.69 205 GLU A CA 1
ATOM 1691 C C . GLU A 1 205 ? 31.232 3.178 -36.045 1.00 93.69 205 GLU A C 1
ATOM 1693 O O . GLU A 1 205 ? 31.741 3.984 -36.826 1.00 93.69 205 GLU A O 1
ATOM 1698 N N . CYS A 1 206 ? 31.900 2.114 -35.581 1.00 94.75 206 CYS A N 1
ATOM 1699 C CA . CYS A 1 206 ? 33.282 1.819 -35.959 1.00 94.75 206 CYS A CA 1
ATOM 1700 C C . CYS A 1 206 ? 33.445 1.615 -37.474 1.00 94.75 206 CYS A C 1
ATOM 1702 O O . CYS A 1 206 ? 34.416 2.099 -38.062 1.00 94.75 206 CYS A O 1
ATOM 1704 N N . GLU A 1 207 ? 32.502 0.925 -38.120 1.00 95.62 207 GLU A N 1
ATOM 1705 C CA . GLU A 1 207 ? 32.518 0.720 -39.572 1.00 95.62 207 GLU A CA 1
ATOM 1706 C C . GLU A 1 207 ? 32.293 2.036 -40.326 1.00 95.62 207 GLU A C 1
ATOM 1708 O O . GLU A 1 207 ? 33.022 2.347 -41.266 1.00 95.62 207 GLU A O 1
ATOM 1713 N N . LEU A 1 208 ? 31.337 2.862 -39.892 1.00 95.19 208 LEU A N 1
ATOM 1714 C CA . LEU A 1 208 ? 31.100 4.181 -40.481 1.00 95.19 208 LEU A CA 1
ATOM 1715 C C . LEU A 1 208 ? 32.329 5.083 -40.375 1.00 95.19 208 LEU A C 1
ATOM 1717 O O . LEU A 1 208 ? 32.663 5.776 -41.337 1.00 95.19 208 LEU A O 1
ATOM 1721 N N . ASP A 1 209 ? 33.011 5.083 -39.234 1.00 96.44 209 ASP A N 1
ATOM 1722 C CA . ASP A 1 209 ? 34.235 5.858 -39.059 1.00 96.44 209 ASP A CA 1
ATOM 1723 C C . ASP A 1 209 ? 35.380 5.322 -39.922 1.00 96.44 209 ASP A C 1
ATOM 1725 O O . ASP A 1 209 ? 36.100 6.112 -40.536 1.00 96.44 209 ASP A O 1
ATOM 1729 N N . SER A 1 210 ? 35.493 4.000 -40.063 1.00 96.62 210 SER A N 1
ATOM 1730 C CA . SER A 1 210 ? 36.451 3.365 -40.977 1.00 96.62 210 SER A CA 1
ATOM 1731 C C . SER A 1 210 ? 36.179 3.758 -42.433 1.00 96.62 210 SER A C 1
ATOM 1733 O O . SER A 1 210 ? 37.096 4.164 -43.149 1.00 96.62 210 SER A O 1
ATOM 1735 N N . LEU A 1 211 ? 34.913 3.739 -42.863 1.00 96.38 211 LEU A N 1
ATOM 1736 C CA . LEU A 1 211 ? 34.502 4.165 -44.202 1.00 96.38 211 LEU A CA 1
ATOM 1737 C C . LEU A 1 211 ? 34.744 5.657 -44.436 1.00 96.38 211 LEU A C 1
ATOM 1739 O O . LEU A 1 211 ? 35.212 6.037 -45.507 1.00 96.38 211 LEU A O 1
ATOM 1743 N N . LYS A 1 212 ? 34.477 6.517 -43.447 1.00 96.38 212 LYS A N 1
ATOM 1744 C CA . LYS A 1 212 ? 34.778 7.955 -43.539 1.00 96.38 212 LYS A CA 1
ATOM 1745 C C . LYS A 1 212 ? 36.275 8.209 -43.661 1.00 96.38 212 LYS A C 1
ATOM 1747 O O . LYS A 1 212 ? 36.671 9.032 -44.481 1.00 96.38 212 LYS A O 1
ATOM 1752 N N . GLN A 1 213 ? 37.100 7.514 -42.875 1.00 96.12 213 GLN A N 1
ATOM 1753 C CA . GLN A 1 213 ? 38.558 7.625 -42.957 1.00 96.12 213 GLN A CA 1
ATOM 1754 C C . GLN A 1 213 ? 39.072 7.142 -44.312 1.00 96.12 213 GLN A C 1
ATOM 1756 O O . GLN A 1 213 ? 39.862 7.838 -44.946 1.00 96.12 213 GLN A O 1
ATOM 1761 N N . PHE A 1 214 ? 38.577 5.999 -44.793 1.00 95.81 214 PHE A N 1
ATOM 1762 C CA . PHE A 1 214 ? 38.912 5.484 -46.116 1.00 95.81 214 PHE A CA 1
ATOM 1763 C C . PHE A 1 214 ? 38.490 6.456 -47.221 1.00 95.81 214 PHE A C 1
ATOM 1765 O O . PHE A 1 214 ? 39.277 6.739 -48.123 1.00 95.81 214 PHE A O 1
ATOM 1772 N N . ASN A 1 215 ? 37.273 7.001 -47.148 1.00 93.19 215 ASN A N 1
ATOM 1773 C CA . ASN A 1 215 ? 36.776 7.920 -48.161 1.00 93.19 215 ASN A CA 1
ATOM 1774 C C . ASN A 1 215 ? 37.534 9.251 -48.150 1.00 93.19 215 ASN A C 1
ATOM 1776 O O . ASN A 1 215 ? 37.968 9.717 -49.195 1.00 93.19 215 ASN A O 1
ATOM 1780 N N . GLY A 1 216 ? 37.758 9.825 -46.966 1.00 93.88 216 GLY A N 1
ATOM 1781 C CA . GLY A 1 216 ? 38.517 11.064 -46.806 1.00 93.88 216 GLY A CA 1
ATOM 1782 C C . GLY A 1 216 ? 39.985 10.921 -47.212 1.00 93.88 216 GLY A C 1
ATOM 1783 O O . GLY A 1 216 ? 40.523 11.803 -47.874 1.00 93.88 216 GLY A O 1
ATOM 1784 N N . GLY A 1 217 ? 40.624 9.795 -46.877 1.00 94.00 217 GLY A N 1
ATOM 1785 C CA . GLY A 1 217 ? 41.999 9.501 -47.287 1.00 94.00 217 GLY A CA 1
ATOM 1786 C C . GLY A 1 217 ? 42.150 9.328 -48.801 1.00 94.00 217 GLY A C 1
ATOM 1787 O O . GLY A 1 217 ? 43.161 9.736 -49.366 1.00 94.00 217 GLY A O 1
ATOM 1788 N N . ASN A 1 218 ? 41.126 8.785 -49.466 1.00 94.00 218 ASN A N 1
ATOM 1789 C CA . ASN A 1 218 ? 41.123 8.536 -50.910 1.00 94.00 218 ASN A CA 1
ATOM 1790 C C . ASN A 1 218 ? 40.374 9.602 -51.730 1.00 94.00 218 ASN A C 1
ATOM 1792 O O . ASN A 1 218 ? 40.224 9.436 -52.941 1.00 94.00 218 ASN A O 1
ATOM 1796 N N . GLU A 1 219 ? 39.937 10.707 -51.119 1.00 94.81 219 GLU A N 1
ATOM 1797 C CA . GLU A 1 219 ? 39.123 11.751 -51.763 1.00 94.81 219 GLU A CA 1
ATOM 1798 C C . GLU A 1 219 ? 39.750 12.231 -53.080 1.00 94.81 219 GLU A C 1
ATOM 1800 O O . GLU A 1 219 ? 39.084 12.312 -54.110 1.00 94.81 219 GLU A O 1
ATOM 1805 N N . GLN A 1 220 ? 41.065 12.468 -53.089 1.00 92.12 220 GLN A N 1
ATOM 1806 C CA . GLN A 1 220 ? 41.775 12.907 -54.290 1.00 92.12 220 GLN A CA 1
ATOM 1807 C C . GLN A 1 220 ? 41.728 11.864 -55.421 1.00 92.12 220 GLN A C 1
ATOM 1809 O O . GLN A 1 220 ? 41.563 12.234 -56.585 1.00 92.12 220 GLN A O 1
ATOM 1814 N N . ILE A 1 221 ? 41.831 10.572 -55.092 1.00 94.12 221 ILE A N 1
ATOM 1815 C CA . ILE A 1 221 ? 41.721 9.477 -56.064 1.00 94.12 221 ILE A CA 1
ATOM 1816 C C . ILE A 1 221 ? 40.301 9.432 -56.631 1.00 94.12 221 ILE A C 1
ATOM 1818 O O . ILE A 1 221 ? 40.141 9.342 -57.849 1.00 94.12 221 ILE A O 1
ATOM 1822 N N . PHE A 1 222 ? 39.273 9.550 -55.783 1.00 94.94 222 PHE A N 1
ATOM 1823 C CA . PHE A 1 222 ? 37.878 9.567 -56.231 1.00 94.94 222 PHE A CA 1
ATOM 1824 C C . PHE A 1 222 ? 37.577 10.756 -57.141 1.00 94.94 222 PHE A C 1
ATOM 1826 O O . PHE A 1 222 ? 37.008 10.566 -58.215 1.00 94.94 222 PHE A O 1
ATOM 1833 N N . GLN A 1 223 ? 38.038 11.957 -56.785 1.00 94.06 223 GLN A N 1
ATOM 1834 C CA . GLN A 1 223 ? 37.911 13.148 -57.628 1.00 94.06 223 GLN A CA 1
ATOM 1835 C C . GLN A 1 223 ? 38.587 12.952 -58.990 1.00 94.06 223 GLN A C 1
ATOM 1837 O O . GLN A 1 223 ? 38.009 13.256 -60.032 1.00 94.06 223 GLN A O 1
ATOM 1842 N N . MET A 1 224 ? 39.797 12.392 -59.014 1.00 92.69 224 MET A N 1
ATOM 1843 C CA . MET A 1 224 ? 40.515 12.127 -60.262 1.00 92.69 224 MET A CA 1
ATOM 1844 C C . MET A 1 224 ? 39.857 11.019 -61.100 1.00 92.69 224 MET A C 1
ATOM 1846 O O . MET A 1 224 ? 39.866 11.102 -62.329 1.00 92.69 224 MET A O 1
ATOM 1850 N N . MET A 1 225 ? 39.256 10.007 -60.467 1.00 93.88 225 MET A N 1
ATOM 1851 C CA . MET A 1 225 ? 38.471 8.973 -61.151 1.00 93.88 225 MET A CA 1
ATOM 1852 C C . MET A 1 225 ? 37.186 9.536 -61.759 1.00 93.88 225 MET A C 1
ATOM 1854 O O . MET A 1 225 ? 36.885 9.225 -62.912 1.00 93.88 225 MET A O 1
ATOM 1858 N N . LEU A 1 226 ? 36.476 10.410 -61.041 1.00 94.81 226 LEU A N 1
ATOM 1859 C CA . LEU A 1 226 ? 35.319 11.135 -61.571 1.00 94.81 226 LEU A CA 1
ATOM 1860 C C . LEU A 1 226 ? 35.720 12.009 -62.764 1.00 94.81 226 LEU A C 1
ATOM 1862 O O . LEU A 1 226 ? 35.131 11.890 -63.833 1.00 94.81 226 LEU A O 1
ATOM 1866 N N . GLN A 1 227 ? 36.796 12.792 -62.643 1.00 93.50 227 GLN A N 1
ATOM 1867 C CA . GLN A 1 227 ? 37.324 13.597 -63.752 1.00 93.50 227 GLN A CA 1
ATOM 1868 C C . GLN A 1 227 ? 37.721 12.743 -64.963 1.00 93.50 227 GLN A C 1
ATOM 1870 O O . GLN A 1 227 ? 37.464 13.119 -66.109 1.00 93.50 227 GLN A O 1
ATOM 1875 N N . ARG A 1 228 ? 38.344 11.577 -64.737 1.00 94.94 228 ARG A N 1
ATOM 1876 C CA . ARG A 1 228 ? 38.654 10.620 -65.808 1.00 94.94 228 ARG A CA 1
ATOM 1877 C C . ARG A 1 228 ? 37.374 10.154 -66.500 1.00 94.94 228 ARG A C 1
ATOM 1879 O O . ARG A 1 228 ? 37.355 10.113 -67.729 1.00 94.94 228 ARG A O 1
ATOM 1886 N N . GLN A 1 229 ? 36.341 9.807 -65.732 1.00 93.50 229 GLN A N 1
ATOM 1887 C CA . GLN A 1 229 ? 35.055 9.364 -66.263 1.00 93.50 229 GLN A CA 1
ATOM 1888 C C . GLN A 1 229 ? 34.378 10.469 -67.082 1.00 93.50 229 GLN A C 1
ATOM 1890 O O . GLN A 1 229 ? 33.975 10.217 -68.209 1.00 93.50 229 GLN A O 1
ATOM 1895 N N . GLU A 1 230 ? 34.362 11.713 -66.603 1.00 93.88 230 GLU A N 1
ATOM 1896 C CA . GLU A 1 230 ? 33.807 12.855 -67.345 1.00 93.88 230 GLU A CA 1
ATOM 1897 C C . GLU A 1 230 ? 34.530 13.111 -68.675 1.00 93.88 230 GLU A C 1
ATOM 1899 O O . GLU A 1 230 ? 33.917 13.463 -69.686 1.00 93.88 230 GLU A O 1
ATOM 1904 N N . ILE A 1 231 ? 35.858 12.966 -68.700 1.00 90.69 231 ILE A N 1
ATOM 1905 C CA . ILE A 1 231 ? 36.642 13.083 -69.937 1.00 90.69 231 ILE A CA 1
ATOM 1906 C C . ILE A 1 231 ? 36.322 11.928 -70.884 1.00 90.69 231 ILE A C 1
ATOM 1908 O O . ILE A 1 231 ? 36.202 12.143 -72.090 1.00 90.69 231 ILE A O 1
ATOM 1912 N N . TRP A 1 232 ? 36.169 10.719 -70.346 1.00 89.12 232 TRP A N 1
ATOM 1913 C CA . TRP A 1 232 ? 35.810 9.534 -71.115 1.00 89.12 232 TRP A CA 1
ATOM 1914 C C . TRP A 1 232 ? 34.404 9.640 -71.720 1.00 89.12 232 TRP A C 1
ATOM 1916 O O . TRP A 1 232 ? 34.224 9.389 -72.909 1.00 89.12 232 TRP A O 1
ATOM 1926 N N . ASP A 1 233 ? 33.418 10.107 -70.958 1.00 89.75 233 ASP A N 1
ATOM 1927 C CA . ASP A 1 233 ? 32.049 10.298 -71.443 1.00 89.75 233 ASP A CA 1
ATOM 1928 C C . ASP A 1 233 ? 31.991 11.374 -72.538 1.00 89.75 233 ASP A C 1
ATOM 1930 O O . ASP A 1 233 ? 31.329 11.192 -73.565 1.00 89.75 233 ASP A O 1
ATOM 1934 N N . ARG A 1 234 ? 32.761 12.464 -72.386 1.00 87.25 234 ARG A N 1
ATOM 1935 C CA . ARG A 1 234 ? 32.939 13.470 -73.449 1.00 87.25 234 ARG A CA 1
ATOM 1936 C C . ARG A 1 234 ? 33.604 12.899 -74.699 1.00 87.25 234 ARG A C 1
ATOM 1938 O O . ARG A 1 234 ? 33.279 13.338 -75.798 1.00 87.25 234 ARG A O 1
ATOM 1945 N N . MET A 1 235 ? 34.494 11.917 -74.559 1.00 84.94 235 MET A N 1
ATOM 1946 C CA . MET A 1 235 ? 35.130 11.236 -75.693 1.00 84.94 235 MET A CA 1
ATOM 1947 C C . MET A 1 235 ? 34.125 10.408 -76.502 1.00 84.94 235 MET A C 1
ATOM 1949 O O . MET A 1 235 ? 34.182 10.413 -77.729 1.00 84.94 235 MET A O 1
ATOM 1953 N N . LEU A 1 236 ? 33.190 9.735 -75.823 1.00 82.00 236 LEU A N 1
ATOM 1954 C CA . LEU A 1 236 ? 32.166 8.886 -76.444 1.00 82.00 236 LEU A CA 1
ATOM 1955 C C . LEU A 1 236 ? 30.998 9.690 -77.049 1.00 82.00 236 LEU A C 1
ATOM 1957 O O . LEU A 1 236 ? 30.329 9.232 -77.979 1.00 82.00 236 LEU A O 1
ATOM 1961 N N . ALA A 1 237 ? 30.735 10.906 -76.557 1.00 78.75 237 ALA A N 1
ATOM 1962 C CA . ALA A 1 237 ? 29.589 11.714 -76.990 1.00 78.75 237 ALA A CA 1
ATOM 1963 C C . ALA A 1 237 ? 29.548 12.015 -78.513 1.00 78.75 237 ALA A C 1
ATOM 1965 O O . ALA A 1 237 ? 28.460 11.968 -79.098 1.00 78.75 237 ALA A O 1
ATOM 1966 N N . PRO A 1 238 ? 30.676 12.313 -79.194 1.00 69.50 238 PRO A N 1
ATOM 1967 C CA . PRO A 1 238 ? 30.737 12.493 -80.645 1.00 69.50 238 PRO A CA 1
ATOM 1968 C C . PRO A 1 238 ? 30.656 11.186 -81.442 1.00 69.50 238 PRO A C 1
ATOM 1970 O O . PRO A 1 238 ? 30.194 11.213 -82.578 1.00 69.50 238 PRO A O 1
ATOM 1973 N N . GLU A 1 239 ? 31.110 10.055 -80.894 1.00 66.38 239 GLU A N 1
ATOM 1974 C CA . GLU A 1 239 ? 31.012 8.743 -81.557 1.00 66.38 239 GLU A CA 1
ATOM 1975 C C . GLU A 1 239 ? 29.548 8.308 -81.677 1.00 66.38 239 GLU A C 1
ATOM 1977 O O . GLU A 1 239 ? 29.112 7.893 -82.750 1.00 66.38 239 GLU A O 1
ATOM 1982 N N . ASN A 1 240 ? 28.744 8.573 -80.644 1.00 62.19 240 ASN A N 1
ATOM 1983 C CA . ASN A 1 240 ? 27.293 8.368 -80.673 1.00 62.19 240 ASN A CA 1
ATOM 1984 C C . ASN A 1 240 ? 26.569 9.259 -81.701 1.00 62.19 240 ASN A C 1
ATOM 1986 O O . ASN A 1 240 ? 25.552 8.857 -82.265 1.00 62.19 240 ASN A O 1
ATOM 1990 N N . LYS A 1 241 ? 27.097 10.457 -81.985 1.00 62.94 241 LYS A N 1
ATOM 1991 C CA . LYS A 1 241 ? 26.571 11.384 -83.009 1.00 62.94 241 LYS A CA 1
ATOM 1992 C C . LYS A 1 241 ? 27.137 11.115 -84.409 1.00 62.94 241 LYS A C 1
ATOM 1994 O O . LYS A 1 241 ? 26.607 11.626 -85.393 1.00 62.94 241 LYS A O 1
ATOM 1999 N N . SER A 1 242 ? 28.202 10.317 -84.517 1.00 59.66 242 SER A N 1
ATOM 2000 C CA . SER A 1 242 ? 28.861 9.987 -85.787 1.00 59.66 242 SER A CA 1
ATOM 2001 C C . SER A 1 242 ? 28.013 9.082 -86.688 1.00 59.66 242 SER A C 1
ATOM 2003 O O . SER A 1 242 ? 28.273 9.020 -87.887 1.00 59.66 242 SER A O 1
ATOM 2005 N N . ASN A 1 243 ? 26.996 8.426 -86.123 1.00 62.47 243 ASN A N 1
ATOM 2006 C CA . ASN A 1 243 ? 26.048 7.568 -86.835 1.00 62.47 243 ASN A CA 1
ATOM 2007 C C . ASN A 1 243 ? 24.833 8.328 -87.408 1.00 62.47 243 ASN A C 1
ATOM 2009 O O . ASN A 1 243 ? 23.949 7.697 -87.982 1.00 62.47 243 ASN A O 1
ATOM 2013 N N . ASP A 1 244 ? 24.761 9.659 -87.262 1.00 66.94 244 ASP A N 1
ATOM 2014 C CA . ASP A 1 244 ? 23.675 10.474 -87.822 1.00 66.94 244 ASP A CA 1
ATOM 2015 C C . ASP A 1 244 ? 23.895 10.735 -89.331 1.00 66.94 244 ASP A C 1
ATOM 2017 O O . ASP A 1 244 ? 24.854 11.424 -89.704 1.00 66.94 244 ASP A O 1
ATOM 2021 N N . PRO A 1 245 ? 22.996 10.272 -90.226 1.00 70.38 245 PRO A N 1
ATOM 2022 C CA . PRO A 1 245 ? 23.087 10.523 -91.666 1.00 70.38 245 PRO A CA 1
ATOM 2023 C C . PRO A 1 245 ? 23.109 12.015 -92.046 1.00 70.38 245 PRO A C 1
ATOM 2025 O O . PRO A 1 245 ? 23.573 12.366 -93.131 1.00 70.38 245 PRO A O 1
ATOM 2028 N N . LYS A 1 246 ? 22.623 12.915 -91.174 1.00 70.25 246 LYS A N 1
ATOM 2029 C CA . LYS A 1 246 ? 22.603 14.374 -91.389 1.00 70.25 246 LYS A CA 1
ATOM 2030 C C . LYS A 1 246 ? 23.831 15.103 -90.826 1.00 70.25 246 LYS A C 1
ATOM 2032 O O . LYS A 1 246 ? 23.888 16.329 -90.926 1.00 70.25 246 LYS A O 1
ATOM 2037 N N . ARG A 1 247 ? 24.835 14.392 -90.294 1.00 70.62 247 ARG A N 1
ATOM 2038 C CA . ARG A 1 247 ? 26.035 14.965 -89.644 1.00 70.62 247 ARG A CA 1
ATOM 2039 C C . ARG A 1 247 ? 26.791 15.994 -90.492 1.00 70.62 247 ARG A C 1
ATOM 2041 O O . ARG A 1 247 ? 27.307 16.976 -89.962 1.00 70.62 247 ARG A O 1
ATOM 2048 N N . TYR A 1 248 ? 26.841 15.793 -91.807 1.00 67.88 248 TYR A N 1
ATOM 2049 C CA . TYR A 1 248 ? 27.544 16.686 -92.735 1.00 67.88 248 TYR A CA 1
ATOM 2050 C C . TYR A 1 248 ? 26.741 17.937 -93.125 1.00 67.88 248 TYR A C 1
ATOM 2052 O O . TYR A 1 248 ? 27.275 18.820 -93.796 1.00 67.88 248 TYR A O 1
ATOM 2060 N N . ASN A 1 249 ? 25.489 18.064 -92.670 1.00 68.06 249 ASN A N 1
ATOM 2061 C CA . ASN A 1 249 ? 24.669 19.255 -92.878 1.00 68.06 249 ASN A CA 1
ATOM 2062 C C . ASN A 1 249 ? 25.053 20.325 -91.832 1.00 68.06 249 ASN A C 1
ATOM 2064 O O . ASN A 1 249 ? 24.386 20.551 -90.823 1.00 68.06 249 ASN A O 1
ATOM 2068 N N . ASN A 1 250 ? 26.237 20.900 -92.047 1.00 57.25 250 ASN A N 1
ATOM 2069 C CA . ASN A 1 250 ? 27.025 21.680 -91.098 1.00 57.25 250 ASN A CA 1
ATOM 2070 C C . ASN A 1 250 ? 26.340 22.996 -90.677 1.00 57.25 250 ASN A C 1
ATOM 2072 O O . ASN A 1 250 ? 26.481 24.035 -91.321 1.00 57.25 250 ASN A O 1
ATOM 2076 N N . GLN A 1 251 ? 25.636 22.982 -89.545 1.00 58.81 251 GLN A N 1
ATOM 2077 C CA . GLN A 1 251 ? 25.159 24.199 -88.889 1.00 58.81 251 GLN A CA 1
ATOM 2078 C C . GLN A 1 251 ? 26.288 24.796 -88.031 1.00 58.81 251 GLN A C 1
ATOM 2080 O O . GLN A 1 251 ? 26.513 24.358 -86.904 1.00 58.81 251 GLN A O 1
ATOM 2085 N N . ARG A 1 252 ? 26.970 25.829 -88.546 1.00 61.19 252 ARG A N 1
ATOM 2086 C CA . ARG A 1 252 ? 27.860 26.738 -87.784 1.00 61.19 252 ARG A CA 1
ATOM 2087 C C . ARG A 1 252 ? 29.135 26.127 -87.159 1.00 61.19 252 ARG A C 1
ATOM 2089 O O . ARG A 1 252 ? 29.486 26.478 -86.039 1.00 61.19 252 ARG A O 1
ATOM 2096 N N . GLY A 1 253 ? 29.868 25.261 -87.865 1.00 73.62 253 GLY A N 1
ATOM 2097 C CA . GLY A 1 253 ? 31.245 24.899 -87.464 1.00 73.62 253 GLY A CA 1
ATOM 2098 C C . GLY A 1 253 ? 31.368 23.852 -86.349 1.00 73.62 253 GLY A C 1
ATOM 2099 O O . GLY A 1 253 ? 32.460 23.645 -85.825 1.00 73.62 253 GLY A O 1
ATOM 2100 N N . LYS A 1 254 ? 30.281 23.143 -86.026 1.00 75.69 254 LYS A N 1
ATOM 2101 C CA . LYS A 1 254 ? 30.238 22.113 -84.972 1.00 75.69 254 LYS A CA 1
ATOM 2102 C C . LYS A 1 254 ? 31.261 20.986 -85.154 1.00 75.69 254 LYS A C 1
ATOM 2104 O O . LYS A 1 254 ? 31.847 20.556 -84.173 1.00 75.69 254 LYS A O 1
ATOM 2109 N N . LEU A 1 255 ? 31.526 20.550 -86.389 1.00 76.25 255 LEU A N 1
ATOM 2110 C CA . LEU A 1 255 ? 32.504 19.484 -86.667 1.00 76.25 255 LEU A CA 1
ATOM 2111 C C . LEU A 1 255 ? 33.942 19.879 -86.300 1.00 76.25 255 LEU A C 1
ATOM 2113 O O . LEU A 1 255 ? 34.722 19.039 -85.862 1.00 76.25 255 LEU A O 1
ATOM 2117 N N . LEU A 1 256 ? 34.292 21.156 -86.476 1.00 80.69 256 LEU A N 1
ATOM 2118 C CA . LEU A 1 256 ? 35.612 21.659 -86.105 1.00 80.69 256 LEU A CA 1
ATOM 2119 C C . LEU A 1 256 ? 35.758 21.729 -84.582 1.00 80.69 256 LEU A C 1
ATOM 2121 O O . LEU A 1 256 ? 36.819 21.407 -84.058 1.00 80.69 256 LEU A O 1
ATOM 2125 N N . GLU A 1 257 ? 34.697 22.126 -83.881 1.00 79.75 257 GLU A N 1
ATOM 2126 C CA . GLU A 1 257 ? 34.669 22.118 -82.418 1.00 79.75 257 GLU A CA 1
ATOM 2127 C C . GLU A 1 257 ? 34.711 20.687 -81.854 1.00 79.75 257 GLU A C 1
ATOM 2129 O O . GLU A 1 257 ? 35.485 20.439 -80.936 1.00 79.75 257 GLU A O 1
ATOM 2134 N N . GLU A 1 258 ? 34.007 19.721 -82.463 1.00 81.00 258 GLU A N 1
ATOM 2135 C CA . GLU A 1 258 ? 34.121 18.291 -82.116 1.00 81.00 258 GLU A CA 1
ATOM 2136 C C . GLU A 1 258 ? 35.564 17.780 -82.267 1.00 81.00 258 GLU A C 1
ATOM 2138 O O . GLU A 1 258 ? 36.071 17.083 -81.391 1.00 81.00 258 GLU A O 1
ATOM 2143 N N . GLU A 1 259 ? 36.253 18.130 -83.356 1.00 82.44 259 GLU A N 1
ATOM 2144 C CA . GLU A 1 259 ? 37.632 17.687 -83.590 1.00 82.44 259 GLU A CA 1
ATOM 2145 C C . GLU A 1 259 ? 38.640 18.378 -82.651 1.00 82.44 259 GLU A C 1
ATOM 2147 O O . GLU A 1 259 ? 39.571 17.743 -82.148 1.00 82.44 259 GLU A O 1
ATOM 2152 N N . LYS A 1 260 ? 38.439 19.669 -82.343 1.00 84.88 260 LYS A N 1
ATOM 2153 C CA . LYS A 1 260 ? 39.214 20.380 -81.310 1.00 84.88 260 LYS A CA 1
ATOM 2154 C C . LYS A 1 260 ? 39.019 19.746 -79.934 1.00 84.88 260 LYS A C 1
ATOM 2156 O O . LYS A 1 260 ? 39.995 19.579 -79.201 1.00 84.88 260 LYS A O 1
ATOM 2161 N N . GLU A 1 261 ? 37.788 19.375 -79.591 1.00 82.44 261 GLU A N 1
ATOM 2162 C CA . GLU A 1 261 ? 37.458 18.706 -78.334 1.00 82.44 261 GLU A CA 1
ATOM 2163 C C . GLU A 1 261 ? 38.093 17.310 -78.263 1.00 82.44 261 GLU A C 1
ATOM 2165 O O . GLU A 1 261 ? 38.765 17.007 -77.277 1.00 82.44 261 GLU A O 1
ATOM 2170 N N . ARG A 1 262 ? 38.019 16.505 -79.334 1.00 84.94 262 ARG A N 1
ATOM 2171 C CA . ARG A 1 262 ? 38.720 15.208 -79.435 1.00 84.94 262 ARG A CA 1
ATOM 2172 C C . ARG A 1 262 ? 40.223 15.347 -79.228 1.00 84.94 262 ARG A C 1
ATOM 2174 O O . ARG A 1 262 ? 40.815 14.587 -78.463 1.00 84.94 262 ARG A O 1
ATOM 2181 N N . ARG A 1 263 ? 40.847 16.346 -79.858 1.00 86.06 263 ARG A N 1
ATOM 2182 C CA . ARG A 1 263 ? 42.277 16.624 -79.671 1.00 86.06 263 ARG A CA 1
ATOM 2183 C C . ARG A 1 263 ? 42.589 17.025 -78.226 1.00 86.06 263 ARG A C 1
ATOM 2185 O O . ARG A 1 263 ? 43.580 16.560 -77.670 1.00 86.06 263 ARG A O 1
ATOM 2192 N N . CYS A 1 264 ? 41.743 17.844 -77.602 1.00 87.31 264 CYS A N 1
ATOM 2193 C CA . CYS A 1 264 ? 41.882 18.230 -76.198 1.00 87.31 264 CYS A CA 1
ATOM 2194 C C . CYS A 1 264 ? 41.800 17.009 -75.262 1.00 87.31 264 CYS A C 1
ATOM 2196 O O . CYS A 1 264 ? 42.693 16.798 -74.440 1.00 87.31 264 CYS A O 1
ATOM 2198 N N . ILE A 1 265 ? 40.792 16.154 -75.452 1.00 89.12 265 ILE A N 1
ATOM 2199 C CA . ILE A 1 265 ? 40.589 14.898 -74.714 1.00 89.12 265 ILE A CA 1
ATOM 2200 C C . ILE A 1 265 ? 41.783 13.955 -74.894 1.00 89.12 265 ILE A C 1
ATOM 2202 O O . ILE A 1 265 ? 42.319 13.457 -73.904 1.00 89.12 265 ILE A O 1
ATOM 2206 N N . SER A 1 266 ? 42.268 13.782 -76.129 1.00 86.50 266 SER A N 1
ATOM 2207 C CA . SER A 1 266 ? 43.439 12.950 -76.441 1.00 86.50 266 SER A CA 1
ATOM 2208 C C . SER A 1 266 ? 44.707 13.409 -75.713 1.00 86.50 266 SER A C 1
ATOM 2210 O O . SER A 1 266 ? 45.604 12.598 -75.489 1.00 86.50 266 SER A O 1
ATOM 2212 N N . CYS A 1 267 ? 44.799 14.685 -75.326 1.00 88.62 267 CYS A N 1
ATOM 2213 C CA . CYS A 1 267 ? 45.894 15.206 -74.511 1.00 88.62 267 CYS A CA 1
ATOM 2214 C C . CYS A 1 267 ? 45.621 15.138 -72.999 1.00 88.62 267 CYS A C 1
ATOM 2216 O O . CYS A 1 267 ? 46.565 14.982 -72.225 1.00 88.62 267 CYS A O 1
ATOM 2218 N N . GLN A 1 268 ? 44.373 15.315 -72.556 1.00 91.06 268 GLN A N 1
ATOM 2219 C CA . GLN A 1 268 ? 44.006 15.362 -71.134 1.00 91.06 268 GLN A CA 1
ATOM 2220 C C . GLN A 1 268 ? 43.879 13.969 -70.507 1.00 91.06 268 GLN A C 1
ATOM 2222 O O . GLN A 1 268 ? 44.345 13.763 -69.386 1.00 91.06 268 GLN A O 1
ATOM 2227 N N . LEU A 1 269 ? 43.301 13.011 -71.236 1.00 90.50 269 LEU A N 1
ATOM 2228 C CA . LEU A 1 269 ? 43.028 11.667 -70.732 1.00 90.50 269 LEU A CA 1
ATOM 2229 C C . LEU A 1 269 ? 44.311 10.924 -70.308 1.00 90.50 269 LEU A C 1
ATOM 2231 O O . LEU A 1 269 ? 44.345 10.446 -69.173 1.00 90.50 269 LEU A O 1
ATOM 2235 N N . PRO A 1 270 ? 45.405 10.893 -71.105 1.00 92.19 270 PRO A N 1
ATOM 2236 C CA . PRO A 1 270 ? 46.650 10.262 -70.666 1.00 92.19 270 PRO A CA 1
ATOM 2237 C C . PRO A 1 270 ? 47.236 10.923 -69.415 1.00 92.19 270 PRO A C 1
ATOM 2239 O O . PRO A 1 270 ? 47.718 10.229 -68.530 1.00 92.19 270 PRO A O 1
ATOM 2242 N N . LYS A 1 271 ? 47.143 12.256 -69.291 1.00 92.06 271 LYS A N 1
ATOM 2243 C CA . LYS A 1 271 ? 47.682 12.995 -68.135 1.00 92.06 271 LYS A CA 1
ATOM 2244 C C . LYS A 1 271 ? 46.970 12.631 -66.835 1.00 92.06 271 LYS A C 1
ATOM 2246 O O . LYS A 1 271 ? 47.629 12.484 -65.812 1.00 92.06 271 LYS A O 1
ATOM 2251 N N . ILE A 1 272 ? 45.643 12.499 -66.861 1.00 91.56 272 ILE A N 1
ATOM 2252 C CA . ILE A 1 272 ? 44.873 12.082 -65.680 1.00 91.56 272 ILE A CA 1
ATOM 2253 C C . ILE A 1 272 ? 45.117 10.608 -65.356 1.00 91.56 272 ILE A C 1
ATOM 2255 O O . ILE A 1 272 ? 45.280 10.280 -64.186 1.00 91.56 272 ILE A O 1
ATOM 2259 N N . VAL A 1 273 ? 45.232 9.738 -66.365 1.00 90.50 273 VAL A N 1
ATOM 2260 C CA . VAL A 1 273 ? 45.567 8.319 -66.159 1.00 90.50 273 VAL A CA 1
ATOM 2261 C C . VAL A 1 273 ? 46.958 8.150 -65.538 1.00 90.50 273 VAL A C 1
ATOM 2263 O O . VAL A 1 273 ? 47.090 7.402 -64.575 1.00 90.50 273 VAL A O 1
ATOM 2266 N N . THR A 1 274 ? 47.980 8.869 -66.014 1.00 92.44 274 THR A N 1
ATOM 2267 C CA . THR A 1 274 ? 49.325 8.826 -65.415 1.00 92.44 274 THR A CA 1
ATO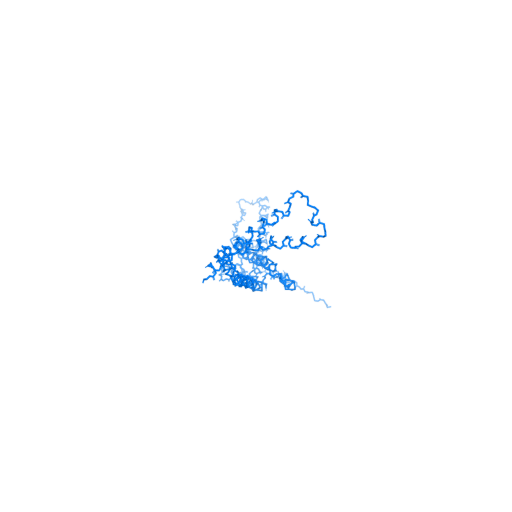M 2268 C C . THR A 1 274 ? 49.307 9.300 -63.966 1.00 92.44 274 THR A C 1
ATOM 2270 O O . THR A 1 274 ? 49.833 8.609 -63.101 1.00 92.44 274 THR A O 1
ATOM 2273 N N . LYS A 1 275 ? 48.646 10.429 -63.677 1.00 91.62 275 LYS A N 1
ATOM 2274 C CA . LYS A 1 275 ? 48.530 10.937 -62.303 1.00 91.62 275 LYS A CA 1
ATOM 2275 C C . LYS A 1 275 ? 47.782 9.961 -61.387 1.00 91.62 275 LYS A C 1
ATOM 2277 O O . LYS A 1 275 ? 48.189 9.775 -60.250 1.00 91.62 275 LYS A O 1
ATOM 2282 N N . LEU A 1 276 ? 46.712 9.321 -61.867 1.00 90.38 276 LEU A N 1
ATOM 2283 C CA . LEU A 1 276 ? 46.003 8.281 -61.111 1.00 90.38 276 LEU A CA 1
ATOM 2284 C C . LEU A 1 276 ? 46.933 7.108 -60.776 1.00 90.38 276 LEU A C 1
ATOM 2286 O O . LEU A 1 276 ? 46.982 6.675 -59.633 1.00 90.38 276 LEU A O 1
ATOM 2290 N N . LEU A 1 277 ? 47.720 6.636 -61.746 1.00 89.81 277 LEU A N 1
ATOM 2291 C CA . LEU A 1 277 ? 48.694 5.561 -61.531 1.00 89.81 277 LEU A CA 1
ATOM 2292 C C . LEU A 1 277 ? 49.829 5.946 -60.573 1.00 89.81 277 LEU A C 1
ATOM 2294 O O . LEU A 1 277 ? 50.437 5.061 -59.982 1.00 89.81 277 LEU A O 1
ATOM 2298 N N . GLU A 1 278 ? 50.153 7.230 -60.443 1.00 90.19 278 GLU A N 1
ATOM 2299 C CA . GLU A 1 278 ? 51.140 7.719 -59.476 1.00 90.19 278 GLU A CA 1
ATOM 2300 C C . GLU A 1 278 ? 50.579 7.762 -58.054 1.00 90.19 278 GLU A C 1
ATOM 2302 O O . GLU A 1 278 ? 51.281 7.375 -57.127 1.00 90.19 278 GLU A O 1
ATOM 2307 N N . VAL A 1 279 ? 49.325 8.194 -57.888 1.00 87.75 279 VAL A N 1
ATOM 2308 C CA . VAL A 1 279 ? 48.667 8.305 -56.574 1.00 87.75 279 VAL A CA 1
ATOM 2309 C C . VAL A 1 279 ? 48.193 6.940 -56.048 1.00 87.75 279 VAL A C 1
ATOM 2311 O O . VAL A 1 279 ? 48.064 6.764 -54.843 1.00 87.75 279 VAL A O 1
ATOM 2314 N N . CYS A 1 280 ? 47.961 5.958 -56.924 1.00 82.00 280 CYS A N 1
ATOM 2315 C CA . CYS A 1 280 ? 47.555 4.597 -56.546 1.00 82.00 280 CYS A CA 1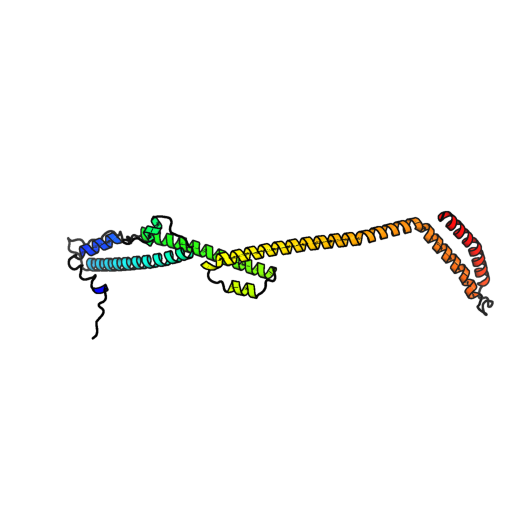
ATOM 2316 C C . CYS A 1 280 ? 48.722 3.622 -56.257 1.00 82.00 280 CYS A C 1
ATOM 2318 O O . CYS A 1 280 ? 48.460 2.428 -56.102 1.00 82.00 280 CYS A O 1
ATOM 2320 N N . LYS A 1 281 ? 49.981 4.080 -56.249 1.00 71.25 281 LYS A N 1
ATOM 2321 C CA . LYS A 1 281 ? 51.161 3.272 -55.874 1.00 71.25 281 LYS A CA 1
ATOM 2322 C C . LYS A 1 281 ? 51.409 3.306 -54.375 1.00 71.25 281 LYS A C 1
ATOM 2324 O O . LYS A 1 281 ? 51.822 2.246 -53.859 1.00 71.25 281 LYS A O 1
#

Secondary structure (DSSP, 8-state):
-------GGGTTTTTTTT--HHHHHHHHHHHHTPPPP---SSSPPPHHHHHHHHHHHHHHHHHHHHHHHHHHHHHHHHHHHHHHTT----SHHHHHHHH-SS----HHHHHHHHHHHHHHHHHHHHHHHHHHHHHHHHHHHHHHTT--HHHHHHHHT---HHHHHHHHHHHHHHHHHHHHHHHHHHHHHHHHHHHHHHHHHHHHHHHHHHHHHHHHHTHHHHHHHHHHHHHHHHHHHHHHHTT-TTTTS-STTHHHHHHHHHHHHHHHHHHHHHHHHHHT-

Radius of gyration: 56.23 Å; chains: 1; bounding box: 102×56×161 Å

InterPro domains:
  IPR007145 Microtubule-associated protein, MAP65/Ase1/PRC1 [PTHR19321] (46-276)

Foldseek 3Di:
DDDDDDDPVVVVVVVPPPDPPVRVQVVLCVLAVHDDDDDDPPPPDDPVRVVVVVVVVVVSVVVVVVLVVLLVVLLVQLVVLCVLVVHDPPDPLVCCLNPPPSDRSYPVSSVVSVVSSVVSVVVSVVLVVVLVVLLVLLVVLCVVVVPDVVVVVVLVVVPRSRPCVVVSVVSSVVSVVVVVVVVVVVVVVVVVVVVVVVVVVVVVVVVVVVVVCVCVVCVVLVVLVVVLVVLVVLLCPVVVVVPDPCVPVDDPCVVVVSVVSNVVSVVVNVVSVVVSVVVVD

Sequence (281 aa):
MALNLLDPAQESLKSSAGIGPKSALASAEFELSEEPQTLSKDPLPKERELVEFRSYLDHLIAEKMQRQKDISNLRRETKKLMSCLETIPITKEPQRLLNARKFLLTRENMHGLRMLHDEMAAKYESLKQHIDDTRRKLERLWQCLETDPTIVEKFEKLTSYMTTFDKLFAEHDRCETLRRENMKSFVERTRHDIDYNEDMQKPHECELDSLKQFNGGNEQIFQMMLQRQEIWDRMLAPENKSNDPKRYNNQRGKLLEEEKERRCISCQLPKIVTKLLEVCK

pLDDT: mean 79.12, std 16.35, range [30.19, 96.62]

Organism: NCBI:txid34690